Protein AF-A0A7I4YWU9-F1 (afdb_monomer)

Nearest PDB structures (foldseek):
  8r0s-assembly1_A  TM=6.463E-01  e=4.133E-05  Cauliflower mosaic virus
  6ozq-assembly1_A  TM=4.439E-01  e=6.070E-04  Mus musculus
  6ozs-assembly1_A  TM=4.402E-01  e=1.001E-03  Mus musculus
  6p8v-assembly1_B  TM=4.693E-01  e=7.460E-02  Escherichia coli MS 115-1
  4kpy-assembly1_A  TM=4.116E-01  e=1.923E+00  Thermus thermophilus HB27

Secondary structure (DSSP, 8-state):
-GGGT--TTSPPPHHHHHHHHHHHHHTTT--------SS-S----PPPEEEEEEEE-SSEEEEEEEEE-TTT--BPSP-EEEEEE--TTSPPPHHHHHHHHHHHHHHHHHHHHHHSSS--SEEEEEES-HHHHHHHH--S---HHHHHHHHHHHHHHHHHHHTT-EEEEEE--GGG-TTHHHHH---HHHHHHHHH----S----------

InterPro domains:
  IPR008042 Retrotransposon Pao-like, RNAseH-like domain [PF05380] (3-129)
  IPR036397 Ribonuclease H superfamily [G3DSA:3.30.420.10] (41-181)

Foldseek 3Di:
DVVVPDDPPDDDDPVVVVVVVVVCVLCVPQDDDFPPDQDDPPPDPFAWEKEKFWADDQFKIKIWIWTAGPPPRDIGDTPDMDMDTDDPVDRDDRLLRRLVRLLVRLVVVLVVQVPDPDHHAEYEYEYQDPSSVCLLPDPDDDPPSSVVSSVSSVVSCVVCVVSNYHYHYDYDHPVPRPGVCVHVDDGSVRVVVVNPPPPVDDDDDDDDDDD

Solvent-accessible surface area (backbone atoms only — not comparable to full-atom values): 12469 Å² total; per-residue (Å²): 95,83,92,72,72,55,58,93,88,54,83,75,57,70,66,60,51,49,53,49,49,53,56,52,57,64,50,57,87,70,79,84,86,76,75,84,68,62,67,77,88,70,86,62,98,60,47,29,31,37,40,27,23,22,24,44,45,85,65,15,23,5,24,33,27,34,43,30,38,68,82,80,66,48,69,28,56,84,73,49,73,52,68,45,73,43,62,83,93,53,88,67,56,55,58,59,38,32,41,48,13,47,45,49,27,48,54,49,50,51,55,49,61,72,68,44,97,60,69,51,41,35,37,39,39,32,29,54,50,65,64,31,53,46,61,62,72,52,88,67,93,63,60,68,71,57,48,58,51,40,53,52,42,50,54,44,52,52,53,42,42,75,71,62,26,44,80,46,80,44,82,39,59,64,97,73,37,76,9,44,51,59,40,73,61,72,55,63,73,61,53,57,57,71,75,58,77,70,79,88,71,94,79,80,91,81,88,79,87,88,134

Mean predicted aligned error: 10.46 Å

Organism: Haemonchus contortus (NCBI:txid6289)

pLDDT: mean 81.98, std 19.19, range [27.53, 98.5]

Structure (mmCIF, N/CA/C/O backbone):
data_AF-A0A7I4YWU9-F1
#
_entry.id   AF-A0A7I4YWU9-F1
#
loop_
_atom_site.group_PDB
_atom_site.id
_atom_site.type_symbol
_atom_site.label_atom_id
_atom_site.label_alt_id
_atom_site.label_comp_id
_atom_site.label_asym_id
_atom_site.label_entity_id
_atom_site.label_seq_id
_atom_site.pdbx_PDB_ins_code
_atom_site.Cartn_x
_atom_site.Cartn_y
_atom_site.Cartn_z
_atom_site.occupancy
_atom_site.B_iso_or_equiv
_atom_site.auth_seq_id
_atom_site.auth_comp_id
_atom_site.auth_asym_id
_atom_site.auth_atom_id
_atom_site.pdbx_PDB_model_num
ATOM 1 N N . MET A 1 1 ? -1.909 -11.806 -27.348 1.00 52.28 1 MET A N 1
ATOM 2 C CA . MET A 1 1 ? -2.348 -10.723 -28.263 1.00 52.28 1 MET A CA 1
ATOM 3 C C . MET A 1 1 ? -1.435 -9.494 -28.228 1.00 52.28 1 MET A C 1
ATOM 5 O O . MET A 1 1 ? -0.619 -9.361 -29.129 1.00 52.28 1 MET A O 1
ATOM 9 N N . PHE A 1 2 ? -1.472 -8.648 -27.187 1.00 48.59 2 PHE A N 1
ATOM 10 C CA . PHE A 1 2 ? -0.759 -7.352 -27.180 1.00 48.59 2 PHE A CA 1
ATOM 11 C C . PHE A 1 2 ? 0.776 -7.443 -27.235 1.00 48.59 2 PHE A C 1
ATOM 13 O O . PHE A 1 2 ? 1.414 -6.653 -27.924 1.00 48.59 2 PHE A O 1
ATOM 20 N N . ALA A 1 3 ? 1.377 -8.439 -26.577 1.00 57.41 3 ALA A N 1
ATOM 21 C CA . ALA A 1 3 ? 2.825 -8.664 -26.639 1.00 57.41 3 ALA A CA 1
ATOM 22 C C . ALA A 1 3 ? 3.297 -9.226 -27.997 1.00 57.41 3 ALA A C 1
ATOM 24 O O . ALA A 1 3 ? 4.442 -9.013 -28.382 1.00 57.41 3 ALA A O 1
ATOM 25 N N . LYS A 1 4 ? 2.407 -9.906 -28.739 1.00 63.06 4 LYS A N 1
ATOM 26 C CA . LYS A 1 4 ? 2.701 -10.509 -30.051 1.00 63.06 4 LYS A CA 1
ATOM 27 C C . LYS A 1 4 ? 2.401 -9.568 -31.231 1.00 63.06 4 LYS A C 1
ATOM 29 O O . LYS A 1 4 ? 2.565 -9.985 -32.368 1.00 63.06 4 LYS A O 1
ATOM 34 N N . LYS A 1 5 ? 1.973 -8.318 -30.973 1.00 65.50 5 LYS A N 1
ATOM 35 C CA . LYS A 1 5 ? 1.566 -7.326 -31.996 1.00 65.50 5 LYS A CA 1
ATOM 36 C C . LYS A 1 5 ? 0.588 -7.891 -33.041 1.00 65.50 5 LYS A C 1
ATOM 38 O O . LYS A 1 5 ? 0.664 -7.542 -34.213 1.00 65.50 5 LYS A O 1
ATOM 43 N N . LEU A 1 6 ? -0.292 -8.791 -32.613 1.00 71.19 6 LEU A N 1
ATOM 44 C CA . LEU A 1 6 ? -1.334 -9.336 -33.477 1.00 71.19 6 LEU A CA 1
ATOM 45 C C . LEU A 1 6 ? -2.419 -8.279 -33.682 1.00 71.19 6 LEU A C 1
ATOM 47 O O . LEU A 1 6 ? -2.737 -7.548 -32.739 1.00 71.19 6 LEU A O 1
ATOM 51 N N . ASP A 1 7 ? -2.961 -8.219 -34.896 1.00 74.94 7 ASP A N 1
ATOM 52 C CA . ASP A 1 7 ? -4.121 -7.384 -35.195 1.00 74.94 7 ASP A CA 1
ATOM 53 C C . ASP A 1 7 ? -5.378 -7.970 -34.537 1.00 74.94 7 ASP A C 1
ATOM 55 O O . ASP A 1 7 ? -5.406 -9.159 -34.207 1.00 74.94 7 ASP A O 1
ATOM 59 N N . TRP A 1 8 ? -6.409 -7.152 -34.333 1.00 75.06 8 TRP A N 1
ATOM 60 C CA . TRP A 1 8 ? -7.599 -7.544 -33.565 1.00 75.06 8 TRP A CA 1
ATOM 61 C C . TRP A 1 8 ? -8.294 -8.795 -34.130 1.00 75.06 8 TRP A C 1
ATOM 63 O O . TRP A 1 8 ? -8.693 -9.674 -33.368 1.00 75.06 8 TRP A O 1
ATOM 73 N N . ASP A 1 9 ? -8.336 -8.915 -35.459 1.00 80.62 9 ASP A N 1
ATOM 74 C CA . ASP A 1 9 ? -8.994 -10.017 -36.174 1.00 80.62 9 ASP A CA 1
ATOM 75 C C . ASP A 1 9 ? -8.052 -11.193 -36.495 1.00 80.62 9 ASP A C 1
ATOM 77 O O . ASP A 1 9 ? -8.437 -12.171 -37.142 1.00 80.62 9 ASP A O 1
ATOM 81 N N . SER A 1 10 ? -6.790 -11.124 -36.058 1.00 81.12 10 SER A N 1
ATOM 82 C CA . SER A 1 10 ? -5.826 -12.198 -36.298 1.00 81.12 10 SER A CA 1
ATOM 83 C C . SER A 1 10 ? -6.154 -13.421 -35.444 1.00 81.12 10 SER A C 1
ATOM 85 O O . SER A 1 10 ? -6.299 -13.326 -34.223 1.00 81.12 10 SER A O 1
ATOM 87 N N . LYS A 1 11 ? -6.188 -14.605 -36.069 1.00 78.25 11 LYS A N 1
ATOM 88 C CA . LYS A 1 11 ? -6.289 -15.869 -35.328 1.00 78.25 11 LYS A CA 1
ATOM 89 C C . LYS A 1 11 ? -5.101 -16.004 -34.372 1.00 78.25 11 LYS A C 1
ATOM 91 O O . LYS A 1 11 ? -3.948 -15.854 -34.772 1.00 78.25 11 LYS A O 1
ATOM 96 N N . VAL A 1 12 ? -5.397 -16.297 -33.109 1.00 80.75 12 VAL A N 1
ATOM 97 C CA . VAL A 1 12 ? -4.389 -16.670 -32.112 1.00 80.75 12 VAL A CA 1
ATOM 98 C C . VAL A 1 12 ? -3.852 -18.070 -32.402 1.00 80.75 12 VAL A C 1
ATOM 100 O O . VAL A 1 12 ? -4.558 -18.909 -32.963 1.00 80.75 12 VAL A O 1
ATOM 103 N N . ASP A 1 13 ? -2.593 -18.307 -32.041 1.00 84.06 13 ASP A N 1
ATOM 104 C CA . ASP A 1 13 ? -1.992 -19.635 -32.146 1.00 84.06 13 ASP A CA 1
ATOM 105 C C . ASP A 1 13 ? -2.703 -20.658 -31.242 1.00 84.06 13 ASP A C 1
ATOM 107 O O . ASP A 1 13 ? -3.389 -20.311 -30.274 1.00 84.06 13 ASP A O 1
ATOM 111 N N . SER A 1 14 ? -2.565 -21.936 -31.599 1.00 84.50 14 SER A N 1
ATOM 112 C CA . SER A 1 14 ? -3.208 -23.050 -30.895 1.00 84.50 14 SER A CA 1
ATOM 113 C C . SER A 1 14 ? -2.812 -23.119 -29.427 1.00 84.50 14 SER A C 1
ATOM 115 O O . SER A 1 14 ? -3.644 -23.452 -28.587 1.00 84.50 14 SER A O 1
ATOM 117 N N . ASP A 1 15 ? -1.565 -22.780 -29.118 1.00 85.38 15 ASP A N 1
ATOM 118 C CA . ASP A 1 15 ? -1.014 -22.876 -27.769 1.00 85.38 15 ASP A CA 1
ATOM 119 C C . ASP A 1 15 ? -1.666 -21.834 -26.858 1.00 85.38 15 ASP A C 1
ATOM 121 O O . ASP A 1 15 ? -2.154 -22.165 -25.778 1.00 85.38 15 ASP A O 1
ATOM 125 N N . PHE A 1 16 ? -1.791 -20.591 -27.333 1.00 81.88 16 PHE A N 1
ATOM 126 C CA . PHE A 1 16 ? -2.502 -19.532 -26.627 1.00 81.88 16 PHE A CA 1
ATOM 127 C C . PHE A 1 16 ? -3.993 -19.845 -26.490 1.00 81.88 16 PHE A C 1
ATOM 129 O O . PHE A 1 16 ? -4.579 -19.581 -25.442 1.00 81.88 16 PHE A O 1
ATOM 136 N N . ALA A 1 17 ? -4.618 -20.421 -27.522 1.00 84.75 17 ALA A N 1
ATOM 137 C CA . ALA A 1 17 ? -6.014 -20.847 -27.445 1.00 84.75 17 ALA A CA 1
ATOM 138 C C . ALA A 1 17 ? -6.216 -21.934 -26.373 1.00 84.75 17 ALA A C 1
ATOM 140 O O . ALA A 1 17 ? -7.166 -21.855 -25.596 1.00 84.75 17 ALA A O 1
ATOM 141 N N . GLN A 1 18 ? -5.299 -22.901 -26.274 1.00 88.12 18 GLN A N 1
ATOM 142 C CA . GLN A 1 18 ? -5.333 -23.930 -25.234 1.00 88.12 18 GLN A CA 1
ATOM 143 C C . GLN A 1 18 ? -5.082 -23.360 -23.834 1.00 88.12 18 GLN A C 1
ATOM 145 O O . GLN A 1 18 ? -5.789 -23.733 -22.899 1.00 88.12 18 GLN A O 1
ATOM 150 N N . GLU A 1 19 ? -4.110 -22.459 -23.662 1.00 84.94 19 GLU A N 1
ATOM 151 C CA . GLU A 1 19 ? -3.874 -21.775 -22.382 1.00 84.94 19 GLU A CA 1
ATOM 152 C C . GLU A 1 19 ? -5.096 -20.965 -21.945 1.00 84.94 19 GLU A C 1
ATOM 154 O O . GLU A 1 19 ? -5.534 -21.068 -20.798 1.00 84.94 19 GLU A O 1
ATOM 159 N N . TRP A 1 20 ? -5.692 -20.212 -22.870 1.00 84.62 20 TRP A N 1
ATOM 160 C CA . TRP A 1 20 ? -6.919 -19.461 -22.625 1.00 84.62 20 TRP A CA 1
ATOM 161 C C . TRP A 1 20 ? -8.078 -20.379 -22.232 1.00 84.62 20 TRP A C 1
ATOM 163 O O . TRP A 1 20 ? -8.803 -20.099 -21.277 1.00 84.62 20 TRP A O 1
ATOM 173 N N . GLN A 1 21 ? -8.244 -21.502 -22.929 1.00 88.19 21 GLN A N 1
ATOM 174 C CA . GLN A 1 21 ? -9.303 -22.456 -22.625 1.00 88.19 21 GLN A CA 1
ATOM 175 C C . GLN A 1 21 ? -9.097 -23.125 -21.262 1.00 88.19 21 GLN A C 1
ATOM 177 O O . GLN A 1 21 ? -10.051 -23.257 -20.499 1.00 88.19 21 GLN A O 1
ATOM 182 N N . LYS A 1 22 ? -7.856 -23.472 -20.900 1.00 87.19 22 LYS A N 1
ATOM 183 C CA . LYS A 1 22 ? -7.523 -23.965 -19.554 1.00 87.19 22 LYS A CA 1
ATOM 184 C C . LYS A 1 22 ? -7.859 -22.928 -18.483 1.00 87.19 22 LYS A C 1
ATOM 186 O O . LYS A 1 22 ? -8.510 -23.270 -17.501 1.00 87.19 22 LYS A O 1
ATOM 191 N N . ALA A 1 23 ? -7.461 -21.672 -18.686 1.00 82.31 23 ALA A N 1
ATOM 192 C CA . ALA A 1 23 ? -7.718 -20.591 -17.738 1.00 82.31 23 ALA A CA 1
ATOM 193 C C . ALA A 1 23 ? -9.221 -20.320 -17.558 1.00 82.31 23 ALA A C 1
ATOM 195 O O . ALA A 1 23 ? -9.690 -20.211 -16.430 1.00 82.31 23 ALA A O 1
ATOM 196 N N . THR A 1 24 ? -9.980 -20.260 -18.656 1.00 86.56 24 THR A N 1
ATOM 197 C CA . THR A 1 24 ? -11.439 -20.044 -18.624 1.00 86.56 24 THR A CA 1
ATOM 198 C C . THR A 1 24 ? -12.189 -21.222 -18.014 1.00 86.56 24 THR A C 1
ATOM 200 O O . THR A 1 24 ? -13.105 -21.004 -17.232 1.00 86.56 24 THR A O 1
ATOM 203 N N . THR A 1 25 ? -11.766 -22.458 -18.289 1.00 87.12 25 THR A N 1
ATOM 204 C CA . THR A 1 25 ? -12.360 -23.655 -17.671 1.00 87.12 25 THR A CA 1
ATOM 205 C C . THR A 1 25 ? -12.067 -23.721 -16.170 1.00 87.12 25 THR A C 1
ATOM 207 O O . THR A 1 25 ? -12.926 -24.124 -15.398 1.00 87.12 25 THR A O 1
ATOM 210 N N . ALA A 1 26 ? -10.881 -23.293 -15.724 1.00 80.62 26 ALA A N 1
ATOM 211 C CA . ALA A 1 26 ? -10.506 -23.317 -14.305 1.00 80.62 26 ALA A CA 1
ATOM 212 C C . ALA A 1 26 ? -11.324 -22.354 -13.422 1.00 80.62 26 ALA A C 1
ATOM 214 O O . ALA A 1 26 ? -11.387 -22.539 -12.205 1.00 80.62 26 ALA A O 1
ATOM 215 N N . ILE A 1 27 ? -11.924 -21.326 -14.028 1.00 81.44 27 ILE A N 1
ATOM 216 C CA . ILE A 1 27 ? -12.828 -20.378 -13.360 1.00 81.44 27 ILE A CA 1
ATOM 217 C C . ILE A 1 27 ? -14.296 -20.615 -13.729 1.00 81.44 27 ILE A C 1
ATOM 219 O O . ILE A 1 27 ? -15.168 -19.899 -13.235 1.00 81.44 27 ILE A O 1
ATOM 223 N N . ASP A 1 28 ? -14.579 -21.590 -14.598 1.00 82.56 28 ASP A N 1
ATOM 224 C CA . ASP A 1 28 ? -15.945 -21.935 -14.966 1.00 82.56 28 ASP A CA 1
ATOM 225 C C . ASP A 1 28 ? -16.680 -22.404 -13.705 1.00 82.56 28 ASP A C 1
ATOM 227 O O . ASP A 1 28 ? -16.226 -23.308 -13.006 1.00 82.56 28 ASP A O 1
ATOM 231 N N . LYS A 1 29 ? -17.803 -21.748 -13.396 1.00 79.75 29 LYS A N 1
ATOM 232 C CA . LYS A 1 29 ? -18.614 -21.952 -12.179 1.00 79.75 29 LYS A CA 1
ATOM 233 C C . LYS A 1 29 ? -17.957 -21.551 -10.851 1.00 79.75 29 LYS A C 1
ATOM 235 O O . LYS A 1 29 ? -18.522 -21.859 -9.804 1.00 79.75 29 LYS A O 1
ATOM 240 N N . PHE A 1 30 ? -16.829 -20.838 -10.862 1.00 79.75 30 PHE A N 1
ATOM 241 C CA . PHE A 1 30 ? -16.267 -20.282 -9.630 1.00 79.75 30 PHE A CA 1
ATOM 242 C C . PHE A 1 30 ? -17.242 -19.272 -9.008 1.00 79.75 30 PHE A C 1
ATOM 244 O O . PHE A 1 30 ? -17.664 -18.312 -9.658 1.00 79.75 30 PHE A O 1
ATOM 251 N N . TYR A 1 31 ? -17.584 -19.487 -7.740 1.00 81.06 31 TYR A N 1
ATOM 252 C CA . TYR A 1 31 ? -18.456 -18.614 -6.965 1.00 81.06 31 TYR A CA 1
ATOM 253 C C . TYR A 1 31 ? -17.854 -18.392 -5.582 1.00 81.06 31 TYR A C 1
ATOM 255 O O . TYR A 1 31 ? -17.418 -19.335 -4.930 1.00 81.06 31 TYR A O 1
ATOM 263 N N . VAL A 1 32 ? -17.863 -17.141 -5.127 1.00 79.00 32 VAL A N 1
ATOM 264 C CA . VAL A 1 32 ? -17.413 -16.774 -3.786 1.00 79.00 32 VAL A CA 1
ATOM 265 C C . VAL A 1 32 ? -18.371 -15.750 -3.192 1.00 79.00 32 VAL A C 1
ATOM 267 O O . VAL A 1 32 ? -18.707 -14.750 -3.831 1.00 79.00 32 VAL A O 1
ATOM 270 N N . GLU A 1 33 ? -18.814 -16.000 -1.963 1.00 79.06 33 GLU A N 1
ATOM 271 C CA . GLU A 1 33 ? -19.582 -15.041 -1.177 1.00 79.06 33 GLU A CA 1
ATOM 272 C C . GLU A 1 33 ? -18.629 -14.299 -0.239 1.00 79.06 33 GLU A C 1
ATOM 274 O O . GLU A 1 33 ? -17.906 -14.909 0.544 1.00 79.06 33 GLU A O 1
ATOM 279 N N . ILE A 1 34 ? -18.602 -12.969 -0.339 1.00 74.75 34 ILE A N 1
ATOM 280 C CA . ILE A 1 34 ? -17.740 -12.122 0.490 1.00 74.75 34 ILE A CA 1
ATOM 281 C C . ILE A 1 34 ? -18.637 -11.285 1.405 1.00 74.75 34 ILE A C 1
ATOM 283 O O . ILE A 1 34 ? -19.305 -10.360 0.921 1.00 74.75 34 ILE A O 1
ATOM 287 N N . PRO A 1 35 ? -18.654 -11.560 2.722 1.00 73.31 35 PRO A N 1
ATOM 288 C CA . PRO A 1 35 ? -19.379 -10.739 3.680 1.00 73.31 35 PRO A CA 1
ATOM 289 C C . PRO A 1 35 ? -18.867 -9.295 3.633 1.00 73.31 35 PRO A C 1
ATOM 291 O O . PRO A 1 35 ? -17.695 -9.027 3.887 1.00 73.31 35 PRO A O 1
ATOM 294 N N . ARG A 1 36 ? -19.743 -8.337 3.306 1.00 68.50 36 ARG A N 1
ATOM 295 C CA . ARG A 1 36 ? -19.358 -6.912 3.204 1.00 68.50 36 ARG A CA 1
ATOM 296 C C . ARG A 1 36 ? -19.223 -6.207 4.553 1.00 68.50 36 ARG A C 1
ATOM 298 O O . ARG A 1 36 ? -18.845 -5.037 4.595 1.00 68.50 36 ARG A O 1
ATOM 305 N N . GLN A 1 37 ? -19.596 -6.868 5.645 1.00 70.56 37 GLN A N 1
ATOM 306 C CA . GLN A 1 37 ? -19.549 -6.265 6.966 1.00 70.56 37 GLN A CA 1
ATOM 307 C C . GLN A 1 37 ? -18.098 -6.171 7.446 1.00 70.56 37 GLN A C 1
ATOM 309 O O . GLN A 1 37 ? -17.433 -7.180 7.646 1.00 70.56 37 GLN A O 1
ATOM 314 N N . VAL A 1 38 ? -17.617 -4.939 7.623 1.00 70.75 38 VAL A N 1
ATOM 315 C CA . VAL A 1 38 ? -16.230 -4.663 8.026 1.00 70.75 38 VAL A CA 1
ATOM 316 C C . VAL A 1 38 ? -16.002 -5.007 9.501 1.00 70.75 38 VAL A C 1
ATOM 318 O O . VAL A 1 38 ? -15.041 -5.699 9.813 1.00 70.75 38 VAL A O 1
ATOM 321 N N . PHE A 1 39 ? -16.902 -4.571 10.389 1.00 70.56 39 PHE A N 1
ATOM 322 C CA . PHE A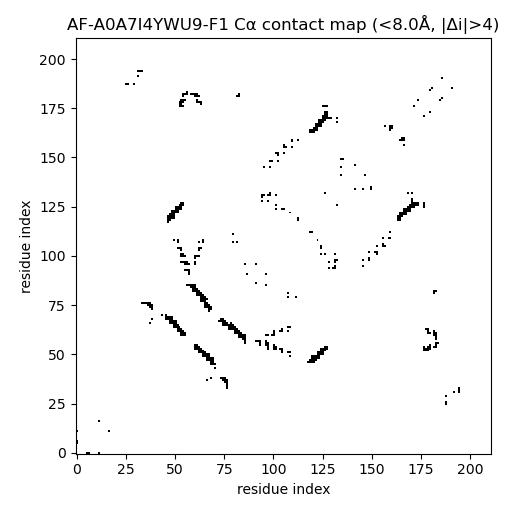 1 39 ? -16.895 -4.894 11.819 1.00 70.56 39 PHE A CA 1
ATOM 323 C C . PHE A 1 39 ? -18.321 -5.203 12.301 1.00 70.56 39 PHE A C 1
ATOM 325 O O . PHE A 1 39 ? -19.298 -4.666 11.761 1.00 70.56 39 PHE A O 1
ATOM 332 N N . SER A 1 40 ? -18.459 -6.067 13.312 1.00 61.72 40 SER A N 1
ATOM 333 C CA . SER A 1 40 ? -19.718 -6.230 14.049 1.00 61.72 40 SER A CA 1
ATOM 334 C C . SER A 1 40 ? -20.126 -4.887 14.667 1.00 61.72 40 SER A C 1
ATOM 336 O O . SER A 1 40 ? -19.276 -4.067 15.002 1.00 61.72 40 SER A O 1
ATOM 338 N N . SER A 1 41 ? -21.430 -4.620 14.770 1.00 54.78 41 SER A N 1
ATOM 339 C CA . SER A 1 41 ? -21.996 -3.313 15.149 1.00 54.78 41 SER A CA 1
ATOM 340 C C . SER A 1 41 ? -21.787 -2.920 16.617 1.00 54.78 41 SER A C 1
ATOM 342 O O . SER A 1 41 ? -22.585 -2.155 17.167 1.00 54.78 41 SER A O 1
ATOM 344 N N . GLU A 1 42 ? -20.763 -3.446 17.280 1.00 55.72 42 GLU A N 1
ATOM 345 C CA . GLU A 1 42 ? -20.345 -2.920 18.567 1.00 55.72 42 GLU A CA 1
ATOM 346 C C . GLU A 1 42 ? -19.824 -1.511 18.310 1.00 55.72 42 GLU A C 1
ATOM 348 O O . GLU A 1 42 ? -18.785 -1.307 17.686 1.00 55.72 42 GLU A O 1
ATOM 353 N N . LYS A 1 43 ? -20.635 -0.523 18.697 1.00 54.28 43 LYS A N 1
ATOM 354 C CA . LYS A 1 43 ? -20.298 0.896 18.627 1.00 54.28 43 LYS A CA 1
ATOM 355 C C . LYS A 1 43 ? -19.078 1.137 19.506 1.00 54.28 43 LYS A C 1
ATOM 357 O O . LYS A 1 43 ? -19.212 1.463 20.681 1.00 54.28 43 LYS A O 1
ATOM 362 N N . THR A 1 44 ? -17.893 0.965 18.945 1.00 57.28 44 THR A N 1
ATOM 363 C CA . THR A 1 44 ? -16.680 1.495 19.539 1.00 57.28 44 THR A CA 1
ATOM 364 C C . THR A 1 44 ? -16.455 2.870 18.919 1.00 57.28 44 THR A C 1
ATOM 366 O O . THR A 1 44 ? -16.401 3.015 17.700 1.00 57.28 44 THR A O 1
ATOM 369 N N . ASP A 1 45 ? -16.296 3.905 19.747 1.00 65.69 45 ASP A N 1
ATOM 370 C CA . ASP A 1 45 ? -15.887 5.258 19.311 1.00 65.69 45 ASP A CA 1
ATOM 371 C C . ASP A 1 45 ? -14.435 5.291 18.774 1.00 65.69 45 ASP A C 1
ATOM 373 O O . ASP A 1 45 ? -13.816 6.342 18.597 1.00 65.69 45 ASP A O 1
ATOM 377 N N . SER A 1 46 ? -13.847 4.119 18.537 1.00 79.94 46 SER A N 1
ATOM 378 C CA . SER A 1 46 ? -12.443 3.930 18.238 1.00 79.94 46 SER A CA 1
ATOM 379 C C . SER A 1 46 ? -12.211 3.925 16.727 1.00 79.94 46 SER A C 1
ATOM 381 O O . SER A 1 46 ? -12.764 3.100 15.998 1.00 79.94 46 SER A O 1
ATOM 383 N N . LYS A 1 47 ? -11.357 4.830 16.250 1.00 89.19 47 LYS A N 1
ATOM 384 C CA . LYS A 1 47 ? -10.977 4.921 14.836 1.00 89.19 47 LYS A CA 1
ATOM 385 C C . LYS A 1 47 ? -10.100 3.721 14.436 1.00 89.19 47 LYS A C 1
ATOM 387 O O . LYS A 1 47 ? -9.053 3.535 15.058 1.00 89.19 47 LYS A O 1
ATOM 392 N N . PRO A 1 48 ? -10.449 2.957 13.386 1.00 92.19 48 PRO A N 1
ATOM 393 C CA . PRO A 1 48 ? -9.692 1.771 12.998 1.00 92.19 48 PRO A CA 1
ATOM 394 C C . PRO A 1 48 ? -8.324 2.116 12.398 1.00 92.19 48 PRO A C 1
ATOM 396 O O . PRO A 1 48 ? -8.042 3.267 12.033 1.00 92.19 48 PRO A O 1
ATOM 399 N N . PHE A 1 49 ? -7.489 1.088 12.256 1.00 95.38 49 PHE A N 1
ATOM 400 C CA . PHE A 1 49 ? -6.253 1.139 11.484 1.00 95.38 49 PHE A CA 1
ATOM 401 C C . PHE A 1 49 ? -6.484 0.589 10.079 1.00 95.38 49 PHE A C 1
ATOM 403 O O . PHE A 1 49 ? -7.174 -0.409 9.895 1.00 95.38 49 PHE A O 1
ATOM 410 N N .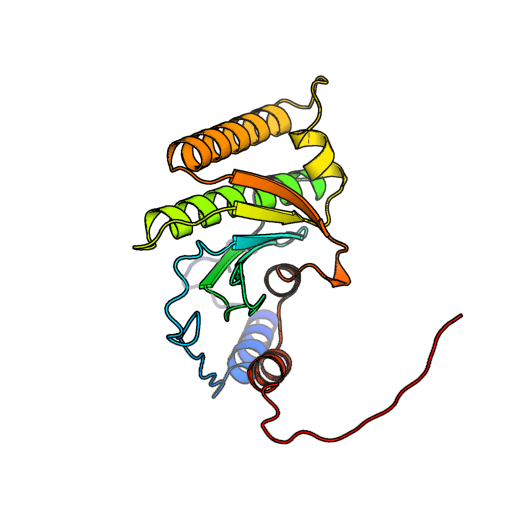 LEU A 1 50 ? -5.897 1.237 9.078 1.00 96.44 50 LEU A N 1
ATOM 411 C CA . LEU A 1 50 ? -5.908 0.776 7.695 1.00 96.44 50 LEU A CA 1
ATOM 412 C C . LEU A 1 50 ? -4.562 0.150 7.363 1.00 96.44 50 LEU A C 1
ATOM 414 O O . LEU A 1 50 ? -3.543 0.834 7.362 1.00 96.44 50 LEU A O 1
ATOM 418 N N . TRP A 1 51 ? -4.572 -1.128 7.018 1.00 97.25 51 TRP A N 1
ATOM 419 C CA . TRP A 1 51 ? -3.405 -1.851 6.540 1.00 97.25 51 TRP A CA 1
ATOM 420 C C . TRP A 1 51 ? -3.445 -1.957 5.029 1.00 97.25 51 TRP A C 1
ATOM 422 O O . TRP A 1 51 ? -4.395 -2.510 4.486 1.00 97.25 51 TRP A O 1
ATOM 432 N N . ILE A 1 52 ? -2.409 -1.468 4.348 1.00 97.88 52 ILE A N 1
ATOM 433 C CA . ILE A 1 52 ? -2.205 -1.700 2.920 1.00 97.88 52 ILE A CA 1
ATOM 434 C C . ILE A 1 52 ? -0.905 -2.465 2.722 1.00 97.88 52 ILE A C 1
ATOM 436 O O . ILE A 1 52 ? 0.171 -1.977 3.063 1.00 97.88 52 ILE A O 1
ATOM 440 N N . PHE A 1 53 ? -1.003 -3.634 2.108 1.00 97.44 53 PHE A N 1
ATOM 441 C CA . PHE A 1 53 ? 0.146 -4.436 1.711 1.00 97.44 53 PHE A CA 1
ATOM 442 C C . PHE A 1 53 ? 0.504 -4.125 0.264 1.00 97.44 53 PHE A C 1
ATOM 444 O O . PHE A 1 53 ? -0.386 -3.893 -0.558 1.00 97.44 53 PHE A O 1
ATOM 451 N N . ALA A 1 54 ? 1.797 -4.095 -0.038 1.00 97.12 54 ALA A N 1
ATOM 452 C CA . ALA A 1 54 ? 2.329 -3.826 -1.360 1.00 97.12 54 ALA A CA 1
ATOM 453 C C . ALA A 1 54 ? 3.342 -4.894 -1.749 1.00 97.12 54 ALA A C 1
ATOM 455 O O . ALA A 1 54 ? 4.268 -5.186 -0.990 1.00 97.12 54 ALA A O 1
ATOM 456 N N . ASP A 1 55 ? 3.193 -5.408 -2.963 1.00 94.94 55 ASP A N 1
ATOM 457 C CA . ASP A 1 55 ? 4.127 -6.358 -3.545 1.00 94.94 55 ASP A CA 1
ATOM 458 C C . ASP A 1 55 ? 4.370 -6.067 -5.032 1.00 94.94 55 ASP A C 1
ATOM 460 O O . ASP A 1 55 ? 3.542 -5.455 -5.724 1.00 94.94 55 ASP A O 1
ATOM 464 N N . ALA A 1 56 ? 5.532 -6.485 -5.528 1.00 93.50 56 ALA A N 1
ATOM 465 C CA . ALA A 1 56 ? 5.876 -6.399 -6.931 1.00 93.50 56 ALA A CA 1
ATOM 466 C C . ALA A 1 56 ? 6.763 -7.553 -7.397 1.00 93.50 56 ALA A C 1
ATOM 468 O O . ALA A 1 56 ? 7.834 -7.811 -6.861 1.00 93.50 56 ALA A O 1
ATOM 469 N N . SER A 1 57 ? 6.389 -8.127 -8.534 1.00 90.44 57 SER A N 1
ATOM 470 C CA . SER A 1 57 ? 7.213 -9.025 -9.329 1.00 90.44 57 SER A CA 1
ATOM 471 C C . SER A 1 57 ? 7.614 -8.364 -10.650 1.00 90.44 57 SER A C 1
ATOM 473 O O . SER A 1 57 ? 7.149 -7.278 -11.009 1.00 90.44 57 SER A O 1
ATOM 475 N N . ASN A 1 58 ? 8.448 -9.044 -11.439 1.00 87.94 58 ASN A N 1
ATOM 476 C CA . ASN A 1 58 ? 8.794 -8.590 -12.791 1.00 87.94 58 ASN A CA 1
ATOM 477 C C . ASN A 1 58 ? 7.584 -8.563 -13.746 1.00 87.94 58 ASN A C 1
ATOM 479 O O . ASN A 1 58 ? 7.655 -7.929 -14.799 1.00 87.94 58 ASN A O 1
ATOM 483 N N . SER A 1 59 ? 6.483 -9.223 -13.374 1.00 85.94 59 SER A N 1
ATOM 484 C CA . SER A 1 59 ? 5.269 -9.340 -14.184 1.00 85.94 59 SER A CA 1
ATOM 485 C C . SER A 1 59 ? 4.179 -8.356 -13.759 1.00 85.94 59 SER A C 1
ATOM 487 O O . SER A 1 59 ? 3.470 -7.818 -14.614 1.00 85.94 59 SER A O 1
ATOM 489 N N . ALA A 1 60 ? 4.034 -8.087 -12.459 1.00 90.75 60 ALA A N 1
ATOM 490 C CA . ALA A 1 60 ? 2.953 -7.262 -11.927 1.00 90.75 60 ALA A CA 1
ATOM 491 C C . ALA A 1 60 ? 3.302 -6.619 -10.580 1.00 90.75 60 ALA A C 1
ATOM 493 O O . ALA A 1 60 ? 4.172 -7.081 -9.857 1.00 90.75 60 ALA A O 1
ATOM 494 N N . MET A 1 61 ? 2.579 -5.559 -10.238 1.00 94.19 61 MET A N 1
ATOM 495 C CA . MET A 1 61 ? 2.542 -4.949 -8.910 1.00 94.19 61 MET A CA 1
ATOM 496 C C . MET A 1 61 ? 1.134 -5.117 -8.354 1.00 94.19 61 MET A C 1
ATOM 498 O O . MET A 1 61 ? 0.171 -4.888 -9.091 1.00 94.19 61 MET A O 1
ATOM 502 N N . ALA A 1 62 ? 1.003 -5.445 -7.077 1.00 94.81 62 ALA A N 1
ATOM 503 C CA . ALA A 1 62 ? -0.288 -5.576 -6.425 1.00 94.81 62 ALA A CA 1
ATOM 504 C C . ALA A 1 62 ? -0.304 -4.874 -5.072 1.00 94.81 62 ALA A C 1
ATOM 506 O O . ALA A 1 62 ? 0.718 -4.730 -4.402 1.00 94.81 62 ALA A O 1
ATOM 507 N N . VAL A 1 63 ? -1.491 -4.405 -4.700 1.00 97.00 63 VAL A N 1
ATOM 508 C CA . VAL A 1 63 ? -1.772 -3.848 -3.382 1.00 97.00 63 VAL A CA 1
ATOM 509 C C . VAL A 1 63 ? -3.123 -4.336 -2.885 1.00 97.00 63 VAL A C 1
ATOM 511 O O . VAL A 1 63 ? -4.050 -4.502 -3.681 1.00 97.00 63 VAL A O 1
ATOM 514 N N . CYS A 1 64 ? -3.258 -4.526 -1.578 1.00 95.44 64 CYS A N 1
ATOM 515 C CA . CYS A 1 64 ? -4.518 -4.915 -0.947 1.00 95.44 64 CYS A CA 1
ATOM 516 C C . CYS A 1 64 ? -4.687 -4.241 0.414 1.00 95.44 64 CYS A C 1
ATOM 518 O O . CYS A 1 64 ? -3.711 -4.088 1.149 1.00 95.44 64 CYS A O 1
ATOM 520 N N . GLY A 1 65 ? -5.917 -3.828 0.722 1.00 94.94 65 GLY A N 1
ATOM 521 C CA . GLY A 1 65 ? -6.264 -3.064 1.913 1.00 94.94 65 GLY A CA 1
ATOM 522 C C . GLY A 1 65 ? -7.234 -3.781 2.848 1.00 94.94 65 GLY A C 1
ATOM 523 O O . GLY A 1 65 ? -8.239 -4.320 2.387 1.00 94.94 65 GLY A O 1
ATOM 524 N N . TYR A 1 66 ? -6.959 -3.711 4.149 1.00 93.62 66 TYR A N 1
ATOM 525 C CA . TYR A 1 66 ? -7.760 -4.280 5.237 1.00 93.62 66 TYR A CA 1
ATOM 526 C C . TYR A 1 66 ? -7.923 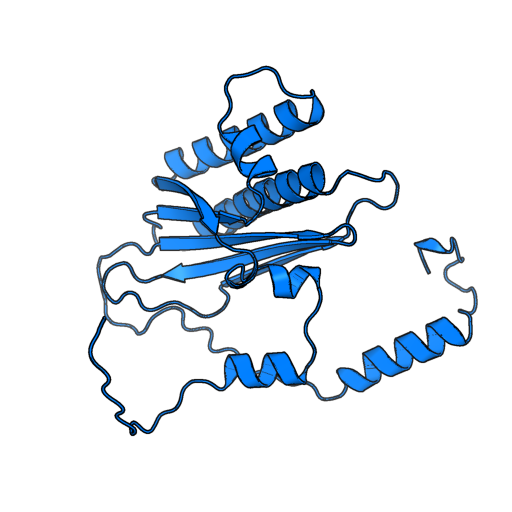-3.258 6.359 1.00 93.62 66 TYR A C 1
ATOM 528 O O . TYR A 1 66 ? -7.056 -2.407 6.557 1.00 93.62 66 TYR A O 1
ATOM 536 N N . LEU A 1 67 ? -9.012 -3.353 7.113 1.00 92.50 67 LEU A N 1
ATOM 537 C CA . LEU A 1 67 ? -9.219 -2.556 8.314 1.00 92.50 67 LEU A CA 1
ATOM 538 C C . LEU A 1 67 ? -9.041 -3.427 9.550 1.00 92.50 67 LEU A C 1
ATOM 540 O O . LEU A 1 67 ? -9.527 -4.550 9.604 1.00 92.50 67 LEU A O 1
ATOM 544 N N . GLU A 1 68 ? -8.374 -2.883 10.554 1.00 92.06 68 GLU A N 1
ATOM 545 C CA . GLU A 1 68 ? -8.221 -3.488 11.870 1.00 92.06 68 GLU A CA 1
ATOM 546 C C . GLU A 1 68 ? -8.942 -2.617 12.898 1.00 92.06 68 GLU A C 1
ATOM 548 O O . GLU A 1 68 ? -8.752 -1.396 12.951 1.00 92.06 68 GLU A O 1
ATOM 553 N N . ASN A 1 69 ? -9.789 -3.235 13.715 1.00 89.81 69 ASN A N 1
ATOM 554 C CA . ASN A 1 69 ? -10.431 -2.559 14.827 1.00 89.81 69 ASN A CA 1
ATOM 555 C C . ASN A 1 69 ? -9.382 -2.266 15.907 1.00 89.81 69 ASN A C 1
ATOM 557 O O . ASN A 1 69 ? -8.731 -3.173 16.418 1.00 89.81 69 ASN A O 1
ATOM 561 N N . SER A 1 70 ? -9.251 -1.001 16.298 1.00 86.19 70 SER A N 1
ATOM 562 C CA . SER A 1 70 ? -8.246 -0.562 17.272 1.00 86.19 70 SER A CA 1
ATOM 563 C C . SER A 1 70 ? -8.464 -1.082 18.700 1.00 86.19 70 SER A C 1
ATOM 565 O O . SER A 1 70 ? -7.568 -0.955 19.527 1.00 86.19 70 SER A O 1
ATOM 567 N N . THR A 1 71 ? -9.647 -1.614 19.015 1.00 85.88 71 THR A N 1
ATOM 568 C CA . THR A 1 71 ? -10.007 -2.119 20.346 1.00 85.88 71 THR A CA 1
ATOM 569 C C . THR A 1 71 ? -10.049 -3.640 20.372 1.00 85.88 71 THR A C 1
ATOM 571 O O . THR A 1 71 ? -9.395 -4.251 21.210 1.00 85.88 71 THR A O 1
ATOM 574 N N . SER A 1 72 ? -10.798 -4.262 19.460 1.00 86.38 72 SER A N 1
ATOM 575 C CA . SER A 1 72 ? -10.957 -5.719 19.438 1.00 86.38 72 SER A CA 1
ATOM 576 C C . SER A 1 72 ? -9.860 -6.444 18.665 1.00 86.38 72 SER A C 1
ATOM 578 O O . SER A 1 72 ? -9.817 -7.670 18.708 1.00 86.38 72 SER A O 1
ATOM 580 N N . THR A 1 73 ? -8.996 -5.726 17.934 1.00 86.50 73 THR A N 1
ATOM 581 C CA . THR A 1 73 ? -7.989 -6.279 17.000 1.00 86.50 73 THR A CA 1
ATOM 582 C C . THR A 1 73 ? -8.580 -7.133 15.873 1.00 86.50 73 THR A C 1
ATOM 584 O O . THR A 1 73 ? -7.855 -7.770 15.113 1.00 86.50 73 THR A O 1
ATOM 587 N N . ALA A 1 74 ? -9.910 -7.134 15.728 1.00 87.00 74 ALA A N 1
ATOM 588 C CA . ALA A 1 74 ? -10.586 -7.821 14.641 1.00 87.00 74 ALA A CA 1
ATOM 589 C C . ALA A 1 74 ? -10.155 -7.218 13.299 1.00 87.00 74 ALA A C 1
ATOM 591 O O . ALA A 1 74 ? -10.117 -5.995 13.150 1.00 87.00 74 ALA A O 1
ATOM 592 N N . VAL A 1 75 ? -9.865 -8.074 12.322 1.00 88.12 75 VAL A N 1
ATOM 593 C CA . VAL A 1 75 ? -9.467 -7.671 10.970 1.00 88.12 75 VAL A CA 1
ATOM 594 C C . VAL A 1 75 ? -10.626 -7.920 10.014 1.00 88.12 75 VAL A C 1
ATOM 596 O O . VAL A 1 75 ? -11.283 -8.958 10.068 1.00 88.12 75 VAL A O 1
ATOM 599 N N . SER A 1 76 ? -10.895 -6.950 9.148 1.00 87.44 76 SER A N 1
ATOM 600 C CA . SER A 1 76 ? -11.942 -7.041 8.140 1.00 87.44 76 SER A CA 1
ATOM 601 C C . SER A 1 76 ? -11.575 -8.009 7.015 1.00 87.44 76 SER A C 1
ATOM 603 O O . SER A 1 76 ? -10.413 -8.350 6.803 1.00 87.44 76 SER A O 1
ATOM 605 N N . GLN A 1 77 ? -12.563 -8.342 6.186 1.00 87.12 77 GLN A N 1
ATOM 606 C CA . GLN A 1 77 ? -12.312 -8.863 4.840 1.00 87.12 77 GLN A CA 1
ATOM 607 C C . GLN A 1 77 ? -11.599 -7.815 3.960 1.00 87.12 77 GLN A C 1
ATOM 609 O O . GLN A 1 77 ? -11.457 -6.647 4.347 1.00 87.12 77 GLN A O 1
ATOM 614 N N . LEU A 1 78 ? -11.157 -8.223 2.765 1.00 89.19 78 LEU A N 1
ATOM 615 C CA . LEU A 1 78 ? -10.524 -7.331 1.789 1.00 89.19 78 LEU A CA 1
ATOM 616 C C . LEU A 1 78 ? -11.434 -6.132 1.474 1.00 89.19 78 LEU A C 1
ATOM 618 O O . LEU A 1 78 ? -12.512 -6.290 0.906 1.00 89.19 78 LEU A O 1
ATOM 622 N N . ILE A 1 79 ? -10.964 -4.924 1.785 1.00 89.31 79 ILE A N 1
ATOM 623 C CA . ILE A 1 79 ? -11.689 -3.677 1.502 1.00 89.31 79 ILE A CA 1
ATOM 624 C C . ILE A 1 79 ? -11.508 -3.272 0.046 1.00 89.31 79 ILE A C 1
ATOM 626 O O . ILE A 1 79 ? -12.454 -2.879 -0.631 1.00 89.31 79 ILE A O 1
ATOM 630 N N . SER A 1 80 ? -10.272 -3.347 -0.442 1.00 91.50 80 SER A N 1
ATOM 631 C CA . SER A 1 80 ? -9.964 -3.073 -1.839 1.00 91.50 80 SER A CA 1
ATOM 632 C C . SER A 1 80 ? -8.620 -3.675 -2.213 1.00 91.50 80 SER A C 1
ATOM 634 O O . SER A 1 80 ? -7.644 -3.554 -1.476 1.00 91.50 80 SER A O 1
ATOM 636 N N . GLY A 1 81 ? -8.552 -4.259 -3.404 1.00 92.38 81 GLY A N 1
ATOM 637 C CA . GLY A 1 81 ? -7.317 -4.717 -4.032 1.00 92.38 81 GLY A CA 1
ATOM 638 C C . GLY A 1 81 ? -7.079 -4.007 -5.359 1.00 92.38 81 GLY A C 1
ATOM 639 O O . GLY A 1 81 ? -8.018 -3.540 -6.005 1.00 92.38 81 GLY A O 1
ATOM 640 N N . LYS A 1 82 ? -5.819 -3.904 -5.780 1.00 93.31 82 LYS A N 1
ATOM 641 C CA . LYS A 1 82 ? -5.465 -3.409 -7.110 1.00 93.31 82 LYS A CA 1
ATOM 642 C C . LYS A 1 82 ? -4.193 -4.067 -7.615 1.00 93.31 82 LYS A C 1
ATOM 644 O O . LYS A 1 82 ? -3.133 -3.887 -7.025 1.00 93.31 82 LYS A O 1
ATOM 649 N N . THR A 1 83 ? -4.293 -4.714 -8.771 1.00 92.44 83 THR A N 1
ATOM 650 C CA . THR A 1 83 ? -3.148 -5.267 -9.502 1.00 92.44 83 THR A CA 1
ATOM 651 C C . THR A 1 83 ? -2.898 -4.459 -10.771 1.00 92.44 83 THR A C 1
ATOM 653 O O . THR A 1 83 ? -3.826 -4.003 -11.443 1.00 92.44 83 THR A O 1
ATOM 656 N N . LYS A 1 84 ? -1.627 -4.243 -11.107 1.00 90.94 84 LYS A N 1
ATOM 657 C CA . LYS A 1 84 ? -1.190 -3.551 -12.317 1.00 90.94 84 LYS A CA 1
ATOM 658 C C . LYS A 1 84 ? -0.010 -4.284 -12.941 1.00 90.94 84 LYS A C 1
ATOM 660 O O . LYS A 1 84 ? 1.009 -4.472 -12.288 1.00 90.94 84 LYS A O 1
ATOM 665 N N . LEU A 1 85 ? -0.118 -4.615 -14.226 1.00 89.62 85 LEU A N 1
ATOM 666 C CA . LEU A 1 85 ? 0.981 -5.225 -14.974 1.00 89.62 85 LEU A CA 1
ATOM 667 C C . LEU A 1 85 ? 2.224 -4.327 -14.982 1.00 89.62 85 LEU A C 1
ATOM 669 O O . LEU A 1 85 ? 2.128 -3.096 -15.101 1.00 89.62 85 LEU A O 1
ATOM 673 N N . ALA A 1 86 ? 3.392 -4.956 -14.878 1.00 86.50 86 ALA A N 1
ATOM 674 C CA . ALA A 1 86 ? 4.666 -4.272 -14.985 1.00 86.50 86 ALA A CA 1
ATOM 675 C C . ALA A 1 86 ? 4.807 -3.625 -16.382 1.00 86.50 86 ALA A C 1
ATOM 677 O O . ALA A 1 86 ? 4.280 -4.144 -17.373 1.00 86.50 86 ALA A O 1
ATOM 678 N N . PRO A 1 87 ? 5.488 -2.469 -16.505 1.00 82.12 87 PRO A N 1
ATOM 679 C CA . PRO A 1 87 ? 5.626 -1.790 -17.789 1.00 82.12 87 PRO A CA 1
ATOM 680 C C . PRO A 1 87 ? 6.339 -2.657 -18.840 1.00 82.12 87 PRO A C 1
ATOM 682 O O . PRO A 1 87 ? 7.547 -2.848 -18.781 1.00 82.12 87 PRO A O 1
ATOM 685 N N . GLN A 1 88 ? 5.610 -3.112 -19.862 1.00 76.81 88 GLN A N 1
ATOM 686 C CA . GLN A 1 88 ? 6.176 -3.975 -20.913 1.00 76.81 88 GLN A CA 1
ATOM 687 C C . GLN A 1 88 ? 7.133 -3.236 -21.861 1.00 76.81 88 GLN A C 1
ATOM 689 O O . GLN A 1 88 ? 8.061 -3.828 -22.398 1.00 76.81 88 GLN A O 1
ATOM 694 N N . LYS A 1 89 ? 6.934 -1.926 -22.067 1.00 73.00 89 LYS A N 1
ATOM 695 C CA . LYS A 1 89 ? 7.770 -1.122 -22.981 1.00 73.00 89 LYS A CA 1
ATOM 696 C C . LYS A 1 89 ? 9.156 -0.796 -22.416 1.00 73.00 89 LYS A C 1
ATOM 698 O O . LYS A 1 89 ? 10.045 -0.422 -23.172 1.00 73.00 89 LYS A O 1
ATOM 703 N N . ARG A 1 90 ? 9.330 -0.862 -21.093 1.00 76.94 90 ARG A N 1
ATOM 704 C CA . ARG A 1 90 ? 10.594 -0.550 -20.421 1.00 76.94 90 ARG A CA 1
ATOM 705 C C . ARG A 1 90 ? 10.760 -1.449 -19.212 1.00 76.94 90 ARG A C 1
ATOM 707 O O . ARG A 1 90 ? 10.085 -1.245 -18.205 1.00 76.94 90 ARG A O 1
ATOM 714 N N . THR A 1 91 ? 11.733 -2.347 -19.287 1.00 83.19 91 THR A N 1
ATOM 715 C CA . THR A 1 91 ? 12.102 -3.209 -18.168 1.00 83.19 91 THR A CA 1
ATOM 716 C C . THR A 1 91 ? 12.613 -2.360 -17.009 1.00 83.19 91 THR A C 1
ATOM 718 O O . THR A 1 91 ? 13.606 -1.633 -17.119 1.00 83.19 91 THR A O 1
ATOM 721 N N . LEU A 1 92 ? 11.891 -2.411 -15.895 1.00 90.75 92 LEU A N 1
ATOM 722 C CA . LEU A 1 92 ? 12.320 -1.848 -14.625 1.00 90.75 92 LEU A CA 1
ATOM 723 C C . LEU A 1 92 ? 12.932 -2.965 -13.784 1.00 90.75 92 LEU A C 1
ATOM 725 O O . LEU A 1 92 ? 12.500 -4.109 -13.856 1.00 90.75 92 LEU A O 1
ATOM 729 N N . SER A 1 93 ? 13.935 -2.623 -12.981 1.00 93.25 93 SER A N 1
ATOM 730 C CA . SER A 1 93 ? 14.468 -3.545 -11.980 1.00 93.25 93 SER A CA 1
ATOM 731 C C . SER A 1 93 ? 13.421 -3.806 -10.897 1.00 93.25 93 SER A C 1
ATOM 733 O O . SER A 1 93 ? 12.668 -2.888 -10.557 1.00 93.25 93 SER A O 1
ATOM 735 N N . THR A 1 94 ? 13.446 -4.987 -10.283 1.00 92.31 94 THR A N 1
ATOM 736 C CA . THR A 1 94 ? 12.535 -5.374 -9.191 1.00 92.31 94 THR A CA 1
ATOM 737 C C . THR A 1 94 ? 12.447 -4.309 -8.086 1.00 92.31 94 THR A C 1
ATOM 739 O O . THR A 1 94 ? 11.341 -3.835 -7.843 1.00 92.31 94 THR A O 1
ATOM 742 N N . PRO A 1 95 ? 13.555 -3.708 -7.593 1.00 94.00 95 PRO A N 1
ATOM 743 C CA . PRO A 1 95 ? 13.466 -2.630 -6.597 1.00 94.00 95 PRO A CA 1
ATOM 744 C C . PRO A 1 95 ? 12.691 -1.381 -7.033 1.00 94.00 95 PRO A C 1
ATOM 746 O O . PRO A 1 95 ? 12.095 -0.672 -6.223 1.00 94.00 95 PRO A O 1
ATOM 749 N N . LYS A 1 96 ? 12.693 -1.066 -8.335 1.00 95.75 96 LYS A N 1
ATOM 750 C CA . LYS A 1 96 ? 11.922 0.065 -8.872 1.00 95.75 96 LYS A CA 1
ATOM 751 C C . LYS A 1 96 ? 10.442 -0.283 -8.986 1.00 95.75 96 LYS A C 1
ATOM 753 O O . LYS A 1 96 ? 9.624 0.622 -8.850 1.00 95.75 96 LYS A O 1
ATOM 758 N N . LEU A 1 97 ? 10.113 -1.544 -9.264 1.00 96.00 97 LEU A N 1
ATOM 759 C CA . LEU A 1 97 ? 8.737 -2.036 -9.276 1.00 96.00 97 LEU A CA 1
ATOM 760 C C . LEU A 1 97 ? 8.176 -2.082 -7.853 1.00 96.00 97 LEU A C 1
ATOM 762 O O . LEU A 1 97 ? 7.094 -1.555 -7.630 1.00 96.00 97 LEU A O 1
ATOM 766 N N . GLU A 1 98 ? 8.953 -2.561 -6.884 1.00 96.00 98 GLU A N 1
ATOM 767 C CA . GLU A 1 98 ? 8.604 -2.541 -5.458 1.00 96.00 98 GLU A CA 1
ATOM 768 C C . GLU A 1 98 ? 8.332 -1.105 -4.976 1.00 96.00 98 GLU A C 1
ATOM 770 O O . GLU A 1 98 ? 7.283 -0.821 -4.403 1.00 96.00 98 GLU A O 1
ATOM 775 N N . LEU A 1 99 ? 9.196 -0.139 -5.318 1.00 97.69 99 LEU A N 1
ATOM 776 C CA . LEU A 1 99 ? 8.956 1.279 -5.010 1.00 97.69 99 LEU A CA 1
ATOM 777 C C . LEU A 1 99 ? 7.663 1.822 -5.648 1.00 97.69 99 LEU A C 1
ATOM 779 O O . LEU A 1 99 ? 6.968 2.652 -5.056 1.00 97.69 99 LEU A O 1
ATOM 783 N N . LEU A 1 100 ? 7.336 1.383 -6.866 1.00 97.12 100 LEU A N 1
ATOM 784 C CA . LEU A 1 100 ? 6.085 1.750 -7.527 1.00 97.12 100 LEU A CA 1
ATOM 785 C C . LEU A 1 100 ? 4.865 1.074 -6.886 1.00 97.12 100 LEU A C 1
ATOM 787 O O . LEU A 1 100 ? 3.809 1.707 -6.847 1.00 97.12 100 LEU A O 1
ATOM 791 N N . ALA A 1 101 ? 4.994 -0.149 -6.369 1.00 96.94 101 ALA A N 1
ATOM 792 C CA . ALA A 1 101 ? 3.946 -0.817 -5.603 1.00 96.94 101 ALA A CA 1
ATOM 793 C C . ALA A 1 101 ? 3.661 -0.067 -4.297 1.00 96.94 101 ALA A C 1
ATOM 795 O O . ALA A 1 101 ? 2.502 0.217 -4.007 1.00 96.94 101 ALA A O 1
ATOM 796 N N . VAL A 1 102 ? 4.693 0.398 -3.581 1.00 98.06 102 VAL A N 1
ATOM 797 C CA . VAL A 1 102 ? 4.500 1.264 -2.402 1.00 98.06 102 VAL A CA 1
ATOM 798 C C . VAL A 1 102 ? 3.795 2.574 -2.780 1.00 98.06 102 VAL A C 1
ATOM 800 O O . VAL A 1 102 ? 2.870 3.009 -2.098 1.00 98.06 102 VAL A O 1
ATOM 803 N N . LEU A 1 103 ? 4.159 3.202 -3.904 1.00 98.25 103 LEU A N 1
ATOM 804 C CA . LEU A 1 103 ? 3.433 4.380 -4.399 1.00 98.25 103 LEU A CA 1
ATOM 805 C C . LEU A 1 103 ? 1.964 4.059 -4.736 1.00 98.25 103 LEU A C 1
ATOM 807 O O . LEU A 1 103 ? 1.081 4.886 -4.504 1.00 98.25 103 LEU A O 1
ATOM 811 N N . LEU A 1 104 ? 1.687 2.878 -5.291 1.00 97.94 104 LEU A N 1
ATOM 812 C CA . LEU A 1 104 ? 0.323 2.417 -5.545 1.00 97.94 104 LEU A CA 1
ATOM 813 C C . LEU A 1 104 ? -0.447 2.200 -4.234 1.00 97.94 104 LEU A C 1
ATOM 815 O O . LEU A 1 104 ? -1.625 2.548 -4.179 1.00 97.94 104 LEU A O 1
ATOM 819 N N . ALA A 1 105 ? 0.220 1.720 -3.184 1.00 98.25 105 ALA A N 1
ATOM 820 C CA . ALA A 1 105 ? -0.372 1.513 -1.867 1.00 98.25 105 ALA A CA 1
ATOM 821 C C . ALA A 1 105 ? -0.814 2.835 -1.237 1.00 98.25 105 ALA A C 1
ATOM 823 O O . ALA A 1 105 ? -1.939 2.935 -0.764 1.00 98.25 105 ALA A O 1
ATOM 824 N N . PHE A 1 106 ? 0.001 3.8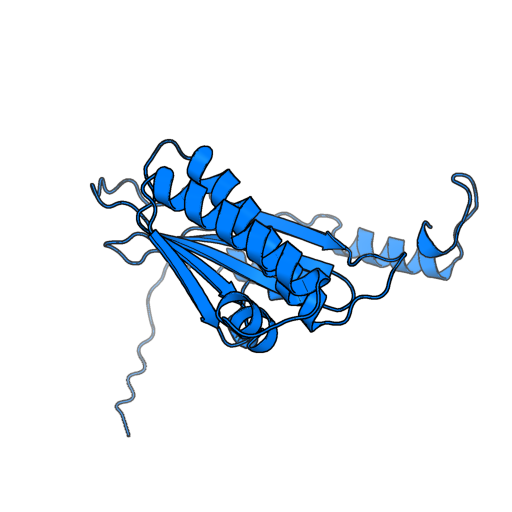88 -1.337 1.00 98.38 106 PHE A N 1
ATOM 825 C CA . PHE A 1 106 ? -0.387 5.227 -0.878 1.00 98.38 106 PHE A CA 1
ATOM 826 C C . PHE A 1 106 ? -1.578 5.814 -1.642 1.00 98.38 106 PHE A C 1
ATOM 828 O O . PHE A 1 106 ? -2.426 6.479 -1.053 1.00 98.38 106 PHE A O 1
ATOM 835 N N . ARG A 1 107 ? -1.676 5.551 -2.949 1.00 98.19 107 ARG A N 1
ATOM 836 C CA . ARG A 1 107 ? -2.843 5.960 -3.748 1.00 98.19 107 ARG A CA 1
ATOM 837 C C . ARG A 1 107 ? -4.103 5.217 -3.333 1.00 98.19 107 ARG A C 1
ATOM 839 O O . ARG A 1 107 ? -5.170 5.819 -3.292 1.00 98.19 107 ARG A O 1
ATOM 846 N N . LEU A 1 108 ? -3.978 3.921 -3.052 1.00 97.81 108 LEU A N 1
ATOM 847 C CA . LEU A 1 108 ? -5.088 3.120 -2.557 1.00 97.81 108 LEU A CA 1
ATOM 848 C C . LEU A 1 108 ? -5.519 3.591 -1.162 1.00 97.81 108 LEU A C 1
ATOM 850 O O . LEU A 1 108 ? -6.707 3.788 -0.940 1.00 97.81 108 LEU A O 1
ATOM 854 N N . ALA A 1 109 ? -4.562 3.842 -0.267 1.00 97.75 109 ALA A N 1
ATOM 855 C CA . ALA A 1 109 ? -4.822 4.353 1.073 1.00 97.75 109 ALA A CA 1
ATOM 856 C C . ALA A 1 109 ? -5.588 5.679 1.044 1.00 97.75 109 ALA A C 1
ATOM 858 O O . ALA A 1 109 ? -6.592 5.810 1.731 1.00 97.75 109 ALA A O 1
ATOM 859 N N . GLU A 1 110 ? -5.155 6.634 0.213 1.00 97.19 110 GLU A N 1
ATOM 860 C CA . GLU A 1 110 ? -5.851 7.914 0.029 1.00 97.19 110 GLU A CA 1
ATOM 861 C C . GLU A 1 110 ? -7.274 7.709 -0.504 1.00 97.19 110 GLU A C 1
ATOM 863 O O . GLU A 1 110 ? -8.218 8.287 0.024 1.00 97.19 110 GLU A O 1
ATOM 868 N N . SER A 1 111 ? -7.451 6.820 -1.487 1.00 96.88 111 SER A N 1
ATOM 869 C CA . SER A 1 111 ? -8.776 6.499 -2.023 1.00 96.88 111 SER A CA 1
ATOM 870 C C . SER A 1 111 ? -9.711 5.897 -0.974 1.00 96.88 111 SER A C 1
ATOM 872 O O . SER A 1 111 ? -10.891 6.227 -0.974 1.00 96.88 111 SER A O 1
ATOM 874 N N . ILE A 1 112 ? -9.214 5.008 -0.109 1.00 94.75 112 ILE A N 1
ATOM 875 C CA . ILE A 1 112 ? -10.015 4.392 0.956 1.00 94.75 112 ILE A CA 1
ATOM 876 C C . ILE A 1 112 ? -10.321 5.432 2.036 1.00 94.75 112 ILE A C 1
ATOM 878 O O . ILE A 1 112 ? -11.481 5.628 2.384 1.00 94.75 112 ILE A O 1
ATOM 882 N N . ALA A 1 113 ? -9.300 6.136 2.529 1.00 94.50 113 ALA A N 1
ATOM 883 C CA . ALA A 1 113 ? -9.439 7.114 3.603 1.00 94.50 113 ALA A CA 1
ATOM 884 C C . ALA A 1 113 ? -10.414 8.244 3.258 1.00 94.50 113 ALA A C 1
ATOM 886 O O . ALA A 1 113 ? -11.147 8.690 4.133 1.00 94.50 113 ALA A O 1
ATOM 887 N N . PHE A 1 114 ? -10.440 8.689 1.999 1.00 94.25 114 PHE A N 1
ATOM 888 C CA . PHE A 1 114 ? -11.315 9.783 1.565 1.00 94.25 114 PHE A CA 1
ATOM 889 C C . PHE A 1 114 ? -12.723 9.308 1.182 1.00 94.25 114 PHE A C 1
ATOM 891 O O . PHE A 1 114 ? -13.635 10.125 1.100 1.00 94.25 114 PHE A O 1
ATOM 898 N N . ALA A 1 115 ? -12.910 8.010 0.923 1.00 92.19 115 ALA A N 1
ATOM 899 C CA . ALA A 1 115 ? -14.215 7.440 0.588 1.00 92.19 115 ALA A CA 1
ATOM 900 C C . ALA A 1 115 ? -14.993 6.946 1.817 1.00 92.19 115 ALA A C 1
ATOM 902 O O . ALA A 1 115 ? -16.212 6.796 1.748 1.00 92.19 115 ALA A O 1
ATOM 903 N N . LEU A 1 116 ? -14.309 6.649 2.927 1.00 86.50 116 LEU A N 1
ATOM 904 C CA . LEU A 1 116 ? -14.960 6.194 4.151 1.00 86.50 116 LEU A CA 1
ATOM 905 C C . LEU A 1 116 ? -15.632 7.358 4.888 1.00 86.50 116 LEU A C 1
ATOM 907 O O . LEU A 1 116 ? -15.050 8.417 5.090 1.00 86.50 116 LEU A O 1
ATOM 911 N N . ASN A 1 117 ? -16.851 7.112 5.374 1.00 81.56 117 ASN A N 1
ATOM 912 C CA . ASN A 1 117 ? -17.639 8.083 6.144 1.00 81.56 117 ASN A CA 1
ATOM 913 C C . ASN A 1 117 ? -17.205 8.202 7.619 1.00 81.56 117 ASN A C 1
ATOM 915 O O . ASN A 1 117 ? -17.889 8.841 8.415 1.00 81.56 117 ASN A O 1
ATOM 919 N N . TYR A 1 118 ? -16.104 7.561 8.009 1.00 84.19 118 TYR A N 1
ATOM 920 C CA . TYR A 1 118 ? -15.542 7.628 9.354 1.00 84.19 118 TYR A CA 1
ATOM 921 C C . TYR A 1 118 ? -14.027 7.806 9.285 1.00 84.19 118 TYR A C 1
ATOM 923 O O . TYR A 1 118 ? -13.369 7.415 8.321 1.00 84.19 118 TYR A O 1
ATOM 931 N N . ALA A 1 119 ? -13.468 8.399 10.336 1.00 88.88 119 ALA A N 1
ATOM 932 C CA . ALA A 1 119 ? -12.049 8.706 10.392 1.00 88.88 119 ALA A CA 1
ATOM 933 C C . ALA A 1 119 ? -11.203 7.452 10.658 1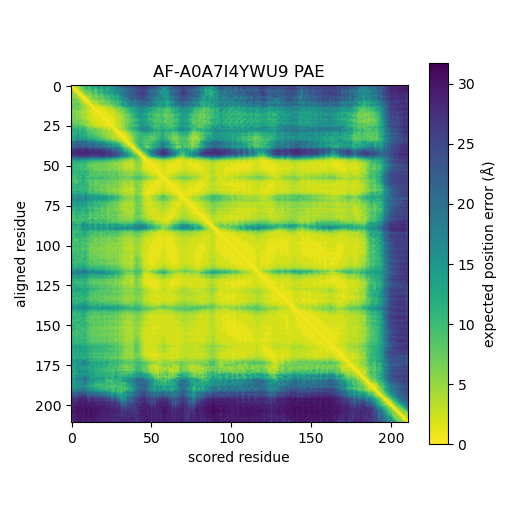.00 88.88 119 ALA A C 1
ATOM 935 O O . ALA A 1 119 ? -11.496 6.669 11.560 1.00 88.88 119 ALA A O 1
ATOM 936 N N . ILE A 1 120 ? -10.102 7.323 9.921 1.00 93.50 120 ILE A N 1
ATOM 937 C CA . ILE A 1 120 ? -9.048 6.331 10.157 1.00 93.50 120 ILE A CA 1
ATOM 938 C C . ILE A 1 120 ? -8.005 6.944 11.094 1.00 93.50 120 ILE A C 1
ATOM 940 O O . ILE A 1 120 ? -7.606 8.092 10.897 1.00 93.50 120 ILE A O 1
ATOM 944 N N . SER A 1 121 ? -7.550 6.183 12.092 1.00 94.12 121 SER A N 1
ATOM 945 C CA . SER A 1 121 ? -6.509 6.640 13.024 1.00 94.12 121 SER A CA 1
ATOM 946 C C . SER A 1 121 ? -5.127 6.593 12.375 1.00 94.12 121 SER A C 1
ATOM 948 O O . SER A 1 121 ? -4.451 7.613 12.225 1.00 94.12 121 SER A O 1
ATOM 950 N N . THR A 1 122 ? -4.744 5.401 11.919 1.00 96.94 122 THR A N 1
ATOM 951 C CA . THR A 1 122 ? -3.404 5.103 11.412 1.00 96.94 122 THR A CA 1
ATOM 952 C C . THR A 1 122 ? -3.502 4.326 10.112 1.00 96.94 122 THR A C 1
ATOM 954 O O . THR A 1 122 ? -4.320 3.420 9.978 1.00 96.94 122 THR A O 1
ATOM 957 N N . ILE A 1 123 ? -2.645 4.674 9.160 1.00 98.12 123 ILE A N 1
ATOM 958 C CA . ILE A 1 123 ? -2.456 3.982 7.892 1.00 98.12 123 ILE A CA 1
ATOM 959 C C . ILE A 1 123 ? -1.085 3.312 7.926 1.00 98.12 123 ILE A C 1
ATOM 961 O O . ILE A 1 123 ? -0.053 3.984 7.969 1.00 98.12 123 ILE A O 1
ATOM 965 N N . ASN A 1 124 ? -1.085 1.987 7.873 1.00 98.00 124 ASN A N 1
ATOM 966 C CA . ASN A 1 124 ? 0.088 1.132 7.862 1.00 98.00 124 ASN A CA 1
ATOM 967 C C . ASN A 1 124 ? 0.337 0.644 6.432 1.00 98.00 124 ASN A C 1
ATOM 969 O O . ASN A 1 124 ? -0.446 -0.129 5.885 1.00 98.00 124 ASN A O 1
ATOM 973 N N . ILE A 1 125 ? 1.430 1.093 5.816 1.00 98.19 125 ILE A N 1
ATOM 974 C CA . ILE A 1 125 ? 1.881 0.613 4.507 1.00 98.19 125 ILE A CA 1
ATOM 975 C C . ILE A 1 125 ? 2.958 -0.449 4.721 1.00 98.19 125 ILE A C 1
ATOM 977 O O . ILE A 1 125 ? 4.041 -0.135 5.213 1.00 98.19 125 ILE A O 1
ATOM 981 N N . ALA A 1 126 ? 2.677 -1.689 4.336 1.00 97.44 126 ALA A N 1
ATOM 982 C CA . ALA A 1 126 ? 3.558 -2.836 4.511 1.00 97.44 126 ALA A CA 1
ATOM 983 C C . ALA A 1 126 ? 4.160 -3.299 3.174 1.00 97.44 126 ALA A C 1
ATOM 985 O O . ALA A 1 126 ? 3.459 -3.385 2.167 1.00 97.44 126 ALA A O 1
ATOM 986 N N . SER A 1 127 ? 5.458 -3.604 3.166 1.00 96.38 127 SER A N 1
ATOM 987 C CA . SER A 1 127 ? 6.163 -4.219 2.031 1.00 96.38 127 SER A CA 1
ATOM 988 C C . SER A 1 127 ? 7.332 -5.070 2.532 1.00 96.38 127 SER A C 1
ATOM 990 O O . SER A 1 127 ? 7.914 -4.775 3.575 1.00 96.38 127 SER A O 1
ATOM 992 N N . ASP A 1 128 ? 7.694 -6.104 1.787 1.00 93.75 128 ASP A N 1
ATOM 993 C CA . ASP A 1 128 ? 8.858 -6.970 2.019 1.00 93.75 128 ASP A CA 1
ATOM 994 C C . ASP A 1 128 ? 10.158 -6.448 1.386 1.00 93.75 128 ASP A C 1
ATOM 996 O O . ASP A 1 128 ? 11.256 -6.913 1.698 1.00 93.75 128 ASP A O 1
ATOM 1000 N N . SER A 1 129 ? 10.076 -5.403 0.561 1.00 94.81 129 SER A N 1
ATOM 1001 C CA . SER A 1 129 ? 11.251 -4.807 -0.068 1.00 94.81 129 SER A CA 1
ATOM 1002 C C . SER A 1 129 ? 12.018 -3.871 0.865 1.00 94.81 129 SER A C 1
ATOM 1004 O O . SER A 1 129 ? 11.790 -2.656 0.915 1.00 94.81 129 SER A O 1
ATOM 1006 N N . LEU A 1 130 ? 13.041 -4.395 1.540 1.00 95.38 130 LEU A N 1
ATOM 1007 C CA . LEU A 1 130 ? 13.982 -3.565 2.305 1.00 95.38 130 LEU A CA 1
ATOM 1008 C C . LEU A 1 130 ? 14.636 -2.469 1.447 1.00 95.38 130 LEU A C 1
ATOM 1010 O O . LEU A 1 130 ? 14.874 -1.361 1.936 1.00 95.38 130 LEU A O 1
ATOM 1014 N N . ILE A 1 131 ? 14.890 -2.738 0.161 1.00 95.56 131 ILE A N 1
ATOM 1015 C CA . ILE A 1 131 ? 15.505 -1.763 -0.748 1.00 95.56 131 ILE A CA 1
ATOM 1016 C C . ILE A 1 131 ? 14.548 -0.596 -1.006 1.00 95.56 131 ILE A C 1
ATOM 1018 O O . ILE A 1 131 ? 14.942 0.557 -0.805 1.00 95.56 131 ILE A O 1
ATOM 1022 N N . ALA A 1 132 ? 13.295 -0.859 -1.391 1.00 95.56 132 ALA A N 1
ATOM 1023 C CA . ALA A 1 132 ? 12.311 0.194 -1.633 1.00 95.56 132 ALA A CA 1
ATOM 1024 C C . ALA A 1 132 ? 12.061 1.024 -0.365 1.00 95.56 132 ALA A C 1
ATOM 1026 O O . ALA A 1 132 ? 12.063 2.258 -0.419 1.00 95.56 132 ALA A O 1
ATOM 1027 N N . LEU A 1 133 ? 11.943 0.362 0.790 1.00 96.06 133 LEU A N 1
ATOM 1028 C CA . LEU A 1 133 ? 11.778 1.024 2.084 1.00 96.06 133 LEU A CA 1
ATOM 1029 C C . LEU A 1 133 ? 12.981 1.908 2.444 1.00 96.06 133 LEU A C 1
ATOM 1031 O O . LEU A 1 133 ? 12.806 3.047 2.891 1.00 96.06 133 LEU A O 1
ATOM 1035 N N . SER A 1 134 ? 14.206 1.433 2.196 1.00 96.56 134 SER A N 1
ATOM 1036 C CA . SER A 1 134 ? 15.425 2.218 2.427 1.00 96.56 134 SER A CA 1
ATOM 1037 C C . SER A 1 134 ? 15.470 3.483 1.564 1.00 96.56 134 SER A C 1
ATOM 1039 O O . SER A 1 134 ? 15.843 4.554 2.048 1.00 96.56 134 SER A O 1
ATOM 1041 N N . TRP A 1 135 ? 15.026 3.404 0.306 1.00 97.38 135 TRP A N 1
ATOM 1042 C CA . TRP A 1 135 ? 14.982 4.547 -0.604 1.00 97.38 135 TRP A CA 1
ATOM 1043 C C . TRP A 1 135 ? 13.978 5.613 -0.186 1.00 97.38 135 TRP A C 1
ATOM 1045 O O . TRP A 1 135 ? 14.222 6.798 -0.412 1.00 97.38 135 TRP A O 1
ATOM 1055 N N . ILE A 1 136 ? 12.874 5.218 0.444 1.00 96.00 136 ILE A N 1
ATOM 1056 C CA . ILE A 1 136 ? 11.883 6.169 0.953 1.00 96.00 136 ILE A CA 1
ATOM 1057 C C . ILE A 1 136 ? 12.441 6.932 2.161 1.00 96.00 136 ILE A C 1
ATOM 1059 O O . ILE A 1 136 ? 12.251 8.146 2.261 1.00 96.00 136 ILE A O 1
ATOM 1063 N N . ARG A 1 137 ? 13.159 6.233 3.049 1.00 94.00 137 ARG A N 1
ATOM 1064 C CA . ARG A 1 137 ? 13.679 6.778 4.315 1.00 94.00 137 ARG A CA 1
ATOM 1065 C C . ARG A 1 137 ? 14.998 7.537 4.170 1.00 94.00 137 ARG A C 1
ATOM 1067 O O . ARG A 1 137 ? 15.295 8.409 4.979 1.00 94.00 137 ARG A O 1
ATOM 1074 N N . THR A 1 138 ? 15.809 7.211 3.167 1.00 93.81 138 THR A N 1
ATOM 1075 C CA . T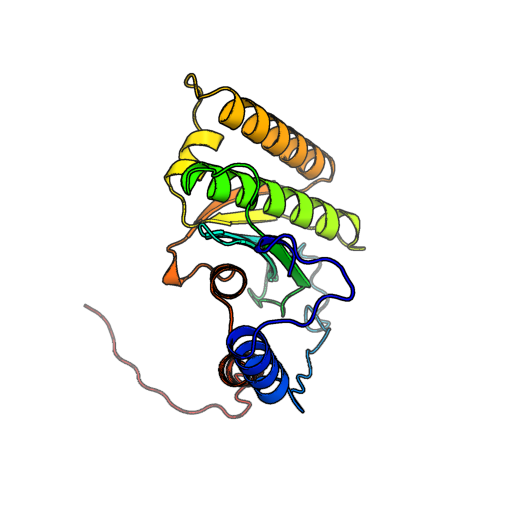HR A 1 138 ? 17.148 7.792 3.037 1.00 93.81 138 THR A CA 1
ATOM 1076 C C . THR A 1 138 ? 17.117 9.279 2.683 1.00 93.81 138 THR A C 1
ATOM 1078 O O . THR A 1 138 ? 16.357 9.729 1.820 1.00 93.81 138 THR A O 1
ATOM 1081 N N . VAL A 1 139 ? 18.022 10.034 3.307 1.00 91.44 139 VAL A N 1
ATOM 1082 C CA . VAL A 1 139 ? 18.339 11.430 2.961 1.00 91.44 139 VAL A CA 1
ATOM 1083 C C . VAL A 1 139 ? 19.450 11.535 1.914 1.00 91.44 139 VAL A C 1
ATOM 1085 O O . VAL A 1 139 ? 19.731 12.618 1.409 1.00 91.44 139 VAL A O 1
ATOM 1088 N N . ARG A 1 140 ? 20.093 10.413 1.567 1.00 93.50 140 ARG A N 1
ATOM 1089 C CA . ARG A 1 140 ? 21.194 10.385 0.598 1.00 93.50 140 ARG A CA 1
ATOM 1090 C C . ARG A 1 140 ? 20.688 10.602 -0.829 1.00 93.50 140 ARG A C 1
ATOM 1092 O O . ARG A 1 140 ? 19.504 10.429 -1.136 1.00 93.50 140 ARG A O 1
ATOM 1099 N N . LYS A 1 141 ? 21.622 10.943 -1.721 1.00 93.38 141 LYS A N 1
ATOM 1100 C CA . LYS A 1 141 ? 21.363 11.019 -3.161 1.00 93.38 141 LYS A CA 1
ATOM 1101 C C . LYS A 1 141 ? 20.969 9.634 -3.679 1.00 93.38 141 LYS A C 1
ATOM 1103 O O . LYS A 1 141 ? 21.677 8.655 -3.467 1.00 93.38 141 LYS A O 1
ATOM 1108 N N . VAL A 1 142 ? 19.841 9.579 -4.372 1.00 95.56 142 VAL A N 1
ATOM 1109 C CA . VAL A 1 142 ? 19.307 8.384 -5.035 1.00 95.56 142 VAL A CA 1
ATOM 1110 C C . VAL A 1 142 ? 19.132 8.679 -6.527 1.00 95.56 142 VAL A C 1
ATOM 1112 O O . VAL A 1 142 ? 19.124 9.851 -6.917 1.00 95.56 142 VAL A O 1
ATOM 1115 N N . PRO A 1 143 ? 18.991 7.658 -7.390 1.00 96.25 143 PRO A N 1
ATOM 1116 C CA . PRO A 1 143 ? 18.703 7.879 -8.803 1.00 96.25 143 PRO A CA 1
ATOM 1117 C C . PRO A 1 143 ? 17.459 8.756 -9.004 1.00 96.25 143 PRO A C 1
ATOM 1119 O O . PRO A 1 143 ? 16.486 8.623 -8.264 1.00 96.25 143 PRO A O 1
ATOM 1122 N N . LEU A 1 144 ? 17.449 9.595 -10.044 1.00 96.44 144 LEU A N 1
ATOM 1123 C CA . LEU A 1 144 ? 16.368 10.564 -10.293 1.00 96.44 144 LEU A CA 1
ATOM 1124 C C . LEU A 1 144 ? 14.971 9.924 -10.314 1.00 96.44 144 LEU A C 1
ATOM 1126 O O . LEU A 1 144 ? 14.027 10.460 -9.747 1.00 96.44 144 LEU A O 1
ATOM 1130 N N . PHE A 1 145 ? 14.845 8.738 -10.917 1.00 95.75 145 PHE A N 1
ATOM 1131 C CA . PHE A 1 145 ? 13.590 7.984 -10.902 1.00 95.75 145 PHE A CA 1
ATOM 1132 C C . PHE A 1 145 ? 13.101 7.712 -9.472 1.00 95.75 145 PHE A C 1
ATOM 1134 O O . PHE A 1 145 ? 11.932 7.931 -9.177 1.00 95.75 145 PHE A O 1
ATOM 1141 N N . VAL A 1 146 ? 14.000 7.253 -8.598 1.00 97.00 146 VAL A N 1
ATOM 1142 C CA . VAL A 1 146 ? 13.700 6.928 -7.198 1.00 97.00 146 VAL A CA 1
ATOM 1143 C C . VAL A 1 146 ? 13.324 8.194 -6.434 1.00 97.00 146 VAL A C 1
ATOM 1145 O O . VAL A 1 146 ? 12.310 8.194 -5.743 1.00 97.00 146 VAL A O 1
ATOM 1148 N N . ALA A 1 147 ? 14.081 9.283 -6.617 1.00 97.31 147 ALA A N 1
ATOM 1149 C CA . ALA A 1 147 ? 13.778 10.580 -6.012 1.00 97.31 147 ALA A CA 1
ATOM 1150 C C . ALA A 1 147 ? 12.362 11.051 -6.381 1.00 97.31 147 ALA A C 1
ATOM 1152 O O . ALA A 1 147 ? 11.554 11.317 -5.497 1.00 97.31 147 ALA A O 1
ATOM 1153 N N . ASN A 1 148 ? 12.016 11.016 -7.670 1.00 97.81 148 ASN A N 1
ATOM 1154 C CA . ASN A 1 148 ? 10.705 11.447 -8.152 1.00 97.81 148 ASN A CA 1
ATOM 1155 C C . ASN A 1 148 ? 9.548 10.621 -7.567 1.00 97.81 148 ASN A C 1
ATOM 1157 O O . ASN A 1 148 ? 8.483 11.174 -7.292 1.00 97.81 148 ASN A O 1
ATOM 1161 N N . GLN A 1 149 ? 9.709 9.301 -7.394 1.00 97.50 149 GLN A N 1
ATOM 1162 C CA . GLN A 1 149 ? 8.650 8.498 -6.767 1.00 97.50 149 GLN A CA 1
ATOM 1163 C C . GLN A 1 149 ? 8.588 8.711 -5.255 1.00 97.50 149 GLN A C 1
ATOM 1165 O O . GLN A 1 149 ? 7.489 8.785 -4.710 1.00 97.50 149 GLN A O 1
ATOM 1170 N N . ARG A 1 150 ? 9.736 8.876 -4.588 1.00 97.25 150 ARG A N 1
ATOM 1171 C CA . ARG A 1 150 ? 9.794 9.235 -3.166 1.00 97.25 150 ARG A CA 1
ATOM 1172 C C . ARG A 1 150 ? 9.061 10.548 -2.900 1.00 97.25 150 ARG A C 1
ATOM 1174 O O . ARG A 1 150 ? 8.303 10.626 -1.940 1.00 97.25 150 ARG A O 1
ATOM 1181 N N . ASP A 1 151 ? 9.234 11.552 -3.750 1.00 97.31 151 ASP A N 1
ATOM 1182 C CA . ASP A 1 151 ? 8.593 12.857 -3.561 1.00 97.31 151 ASP A CA 1
ATOM 1183 C C . ASP A 1 151 ? 7.073 12.775 -3.756 1.00 97.31 151 ASP A C 1
ATOM 1185 O O . ASP A 1 151 ? 6.314 13.370 -2.991 1.00 97.31 151 ASP A O 1
ATOM 1189 N N . LYS A 1 152 ? 6.600 11.940 -4.691 1.00 98.50 152 LYS A N 1
ATOM 1190 C CA . LYS A 1 152 ? 5.165 11.626 -4.804 1.00 98.50 152 LYS A CA 1
ATOM 1191 C C . LYS A 1 152 ? 4.638 10.910 -3.565 1.00 98.50 152 LYS A C 1
ATOM 1193 O O . LYS A 1 152 ? 3.579 11.286 -3.075 1.00 98.50 152 LYS A O 1
ATOM 1198 N N . ILE A 1 153 ? 5.364 9.911 -3.052 1.00 98.31 153 ILE A N 1
ATOM 1199 C CA . ILE A 1 153 ? 5.005 9.208 -1.810 1.00 98.31 153 ILE A CA 1
ATOM 1200 C C . ILE A 1 153 ? 4.880 10.212 -0.657 1.00 98.31 153 ILE A C 1
ATOM 1202 O O . ILE A 1 153 ? 3.860 10.230 0.023 1.00 98.31 153 ILE A O 1
ATOM 1206 N N . LYS A 1 154 ? 5.853 11.114 -0.492 1.00 97.25 154 LYS A N 1
ATOM 1207 C CA . LYS A 1 154 ? 5.798 12.181 0.520 1.00 97.25 154 LYS A CA 1
ATOM 1208 C C . LYS A 1 154 ? 4.586 13.097 0.345 1.00 97.25 154 LYS A C 1
ATOM 1210 O O . LYS A 1 154 ? 3.943 13.443 1.328 1.00 97.25 154 LYS A O 1
ATOM 1215 N N . ALA A 1 155 ? 4.230 13.447 -0.891 1.00 98.38 155 ALA A N 1
ATOM 1216 C CA . ALA A 1 155 ? 3.033 14.239 -1.154 1.00 98.38 155 ALA A CA 1
ATOM 1217 C C . ALA A 1 155 ? 1.741 13.510 -0.733 1.00 98.38 155 ALA A C 1
ATOM 1219 O O . ALA A 1 155 ? 0.849 14.148 -0.180 1.00 98.38 155 ALA A O 1
ATOM 1220 N N . HIS A 1 156 ? 1.642 12.193 -0.959 1.00 98.38 156 HIS A N 1
ATOM 1221 C CA . HIS A 1 156 ? 0.525 11.379 -0.459 1.00 98.38 156 HIS A CA 1
ATOM 1222 C C . HIS A 1 156 ? 0.491 11.347 1.078 1.00 98.38 156 HIS A C 1
ATOM 1224 O O . HIS A 1 156 ? -0.559 11.597 1.660 1.00 98.38 156 HIS A O 1
ATOM 1230 N N . ILE A 1 157 ? 1.638 11.121 1.732 1.00 97.88 157 ILE A N 1
ATOM 1231 C CA . ILE A 1 157 ? 1.755 11.142 3.201 1.00 97.88 157 ILE A CA 1
ATOM 1232 C C . ILE A 1 157 ? 1.245 12.472 3.764 1.00 97.88 157 ILE A C 1
ATOM 1234 O O . ILE A 1 157 ? 0.421 12.478 4.672 1.00 97.88 157 ILE A O 1
ATOM 1238 N N . ASN A 1 158 ? 1.672 13.598 3.191 1.00 98.00 158 ASN A N 1
ATOM 1239 C CA . ASN A 1 158 ? 1.252 14.917 3.658 1.00 98.00 158 ASN A CA 1
ATOM 1240 C C . ASN A 1 158 ? -0.264 15.125 3.534 1.00 98.00 158 ASN A C 1
ATOM 1242 O O . ASN A 1 158 ? -0.870 15.692 4.439 1.00 98.00 158 ASN A O 1
ATOM 1246 N N . ARG A 1 159 ? -0.891 14.653 2.445 1.00 98.31 159 ARG A N 1
ATOM 1247 C CA . ARG A 1 159 ? -2.353 14.739 2.280 1.00 98.31 159 ARG A CA 1
ATOM 1248 C C . ARG A 1 159 ? -3.103 13.866 3.284 1.00 98.31 159 ARG A C 1
ATOM 1250 O O . ARG A 1 159 ? -4.101 14.314 3.833 1.00 98.31 159 ARG A O 1
ATOM 1257 N N . LEU A 1 160 ? -2.602 12.666 3.568 1.00 97.69 160 LEU A N 1
ATOM 1258 C CA . LEU A 1 160 ? -3.181 11.777 4.580 1.00 97.69 160 LEU A CA 1
ATOM 1259 C C . LEU A 1 160 ? -3.056 12.361 5.996 1.00 97.69 160 LEU A C 1
ATOM 1261 O O . LEU A 1 160 ? -4.021 12.331 6.755 1.00 97.69 160 LEU A O 1
ATOM 1265 N N . ILE A 1 161 ? -1.909 12.960 6.331 1.00 97.25 161 ILE A N 1
ATOM 1266 C CA . ILE A 1 161 ? -1.712 13.660 7.611 1.00 97.25 161 ILE A CA 1
ATOM 1267 C C . ILE A 1 161 ? -2.643 14.869 7.723 1.00 97.25 161 ILE A C 1
ATOM 1269 O O . ILE A 1 161 ? -3.271 15.060 8.761 1.00 97.25 161 ILE A O 1
ATOM 1273 N N . ALA A 1 162 ? -2.790 15.655 6.653 1.00 96.75 162 ALA A N 1
ATOM 1274 C CA . ALA A 1 162 ? -3.737 16.771 6.616 1.00 96.75 162 ALA A CA 1
ATOM 1275 C C . ALA A 1 162 ? -5.200 16.312 6.774 1.00 96.75 162 ALA A C 1
ATOM 1277 O O . ALA A 1 162 ? -6.018 17.051 7.311 1.00 96.75 162 ALA A O 1
ATOM 1278 N N . HIS A 1 163 ? -5.515 15.080 6.365 1.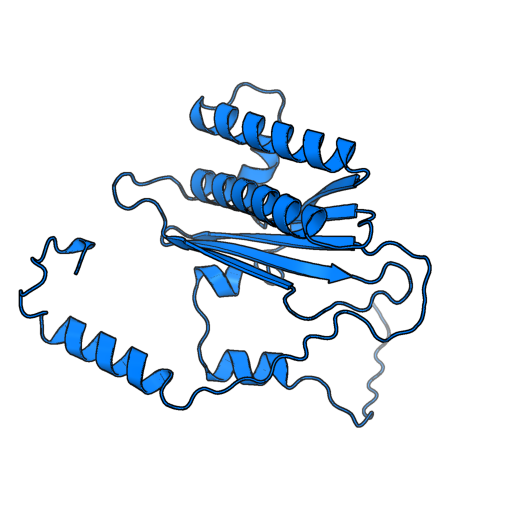00 94.81 163 HIS A N 1
ATOM 1279 C CA . HIS A 1 163 ? -6.810 14.428 6.583 1.00 94.81 163 HIS A CA 1
ATOM 1280 C C . HIS A 1 163 ? -6.960 13.821 7.998 1.00 94.81 163 HIS A C 1
ATOM 1282 O O . HIS A 1 163 ? -7.951 13.162 8.304 1.00 94.81 163 HIS A O 1
ATOM 1288 N N . GLY A 1 164 ? -5.987 14.034 8.890 1.00 95.12 164 GLY A N 1
ATOM 1289 C CA . GLY A 1 164 ? -6.042 13.583 10.281 1.00 95.12 164 GLY A CA 1
ATOM 1290 C C . GLY A 1 164 ? -5.607 12.134 10.505 1.00 95.12 164 GLY A C 1
ATOM 1291 O O . GLY A 1 164 ? -5.902 11.585 11.566 1.00 95.12 164 GLY A O 1
ATOM 1292 N N . CYS A 1 165 ? -4.911 11.517 9.545 1.00 96.00 165 CYS A N 1
ATOM 1293 C CA . CYS A 1 165 ? -4.382 10.159 9.670 1.00 96.00 165 CYS A CA 1
ATOM 1294 C C . CYS A 1 165 ? -2.893 10.161 10.042 1.00 96.00 165 CYS A C 1
ATOM 1296 O O . CYS A 1 165 ? -2.093 10.908 9.479 1.00 96.00 165 CYS A O 1
ATOM 1298 N N . GLN A 1 166 ? -2.476 9.248 10.916 1.00 97.00 166 GLN A N 1
ATOM 1299 C CA . GLN A 1 166 ? -1.062 8.903 11.063 1.00 97.00 166 GLN A CA 1
ATOM 1300 C C . GLN A 1 166 ? -0.638 7.952 9.940 1.00 97.00 166 GLN A C 1
ATOM 1302 O O . GLN A 1 166 ? -1.430 7.131 9.491 1.00 97.00 166 GLN A O 1
ATOM 1307 N N . CYS A 1 167 ? 0.608 8.045 9.475 1.00 97.06 167 CYS A N 1
ATOM 1308 C CA . CYS A 1 167 ? 1.132 7.172 8.423 1.00 97.06 167 CYS A CA 1
ATOM 1309 C C . CYS A 1 167 ? 2.393 6.457 8.900 1.00 97.06 167 CYS A C 1
ATOM 1311 O O . CYS A 1 167 ? 3.349 7.101 9.333 1.00 97.06 167 CYS A O 1
ATOM 1313 N N . GLN A 1 168 ? 2.418 5.137 8.752 1.00 97.25 168 GLN A N 1
ATOM 1314 C CA . GLN A 1 168 ? 3.566 4.295 9.052 1.00 97.25 168 GLN A CA 1
ATOM 1315 C C . GLN A 1 168 ? 3.941 3.480 7.820 1.00 97.25 168 GLN A C 1
ATOM 1317 O O . GLN A 1 168 ? 3.084 3.021 7.069 1.00 97.25 168 GLN A O 1
ATOM 1322 N N . ILE A 1 169 ? 5.243 3.304 7.607 1.00 97.38 169 ILE A N 1
ATOM 1323 C CA . ILE A 1 169 ? 5.765 2.429 6.559 1.00 97.38 169 ILE A CA 1
ATOM 1324 C C . ILE A 1 169 ? 6.553 1.328 7.248 1.00 97.38 169 ILE A C 1
ATOM 1326 O O . ILE A 1 169 ? 7.542 1.620 7.926 1.00 97.38 169 ILE A O 1
ATOM 1330 N N . LEU A 1 170 ? 6.121 0.086 7.072 1.00 96.81 170 LEU A N 1
ATOM 1331 C CA . LEU A 1 170 ? 6.563 -1.081 7.818 1.00 96.81 170 LEU A CA 1
ATOM 1332 C C . LEU A 1 170 ? 7.157 -2.124 6.872 1.00 96.81 170 LEU A C 1
ATOM 1334 O O . LEU A 1 170 ? 6.737 -2.262 5.723 1.00 96.81 170 LEU A O 1
ATOM 1338 N N . HIS A 1 171 ? 8.147 -2.854 7.377 1.00 95.94 171 HIS A N 1
ATOM 1339 C CA . HIS A 1 171 ? 8.643 -4.047 6.707 1.00 95.94 171 HIS A CA 1
ATOM 1340 C C . HIS A 1 171 ? 7.855 -5.261 7.193 1.00 95.94 171 HIS A C 1
ATOM 1342 O O . HIS A 1 171 ? 7.681 -5.422 8.402 1.00 95.94 171 HIS A O 1
ATOM 1348 N N . VAL A 1 172 ? 7.440 -6.127 6.271 1.00 92.56 172 VAL A N 1
ATOM 1349 C CA . VAL A 1 172 ? 6.860 -7.440 6.581 1.00 92.56 172 VAL A CA 1
ATOM 1350 C C . VAL A 1 172 ? 7.619 -8.521 5.816 1.00 92.56 172 VAL A C 1
ATOM 1352 O O . VAL A 1 172 ? 7.979 -8.284 4.672 1.00 92.56 172 VAL A O 1
ATOM 1355 N N . PRO A 1 173 ? 7.888 -9.702 6.396 1.00 88.94 173 PRO A N 1
ATOM 1356 C CA . PRO A 1 173 ? 8.440 -10.816 5.627 1.00 88.94 173 PRO A CA 1
ATOM 1357 C C . PRO A 1 173 ? 7.523 -11.183 4.451 1.00 88.94 173 PRO A C 1
ATOM 1359 O O . PRO A 1 173 ? 6.303 -11.139 4.611 1.00 88.94 173 PRO A O 1
ATOM 1362 N N . GLY A 1 174 ? 8.090 -11.597 3.313 1.00 82.19 174 GLY A N 1
ATOM 1363 C CA . GLY A 1 174 ? 7.318 -11.934 2.104 1.00 82.19 174 GLY A CA 1
ATOM 1364 C C . GLY A 1 174 ? 6.239 -12.999 2.335 1.00 82.19 174 GLY A C 1
ATOM 1365 O O . GLY A 1 174 ? 5.129 -12.872 1.837 1.00 82.19 174 GLY A O 1
ATOM 1366 N N . GLU A 1 175 ? 6.499 -13.984 3.201 1.00 82.44 175 GLU A N 1
ATOM 1367 C CA . GLU A 1 175 ? 5.523 -15.018 3.602 1.00 82.44 175 GLU A CA 1
ATOM 1368 C C . GLU A 1 175 ? 4.279 -14.455 4.309 1.00 82.44 175 GLU A C 1
ATOM 1370 O O . GLU A 1 175 ? 3.230 -15.090 4.336 1.00 82.44 175 GLU A O 1
ATOM 1375 N N . LYS A 1 176 ? 4.395 -13.260 4.896 1.00 83.06 176 LYS A N 1
ATOM 1376 C CA . LYS A 1 176 ? 3.309 -12.540 5.573 1.00 83.06 176 LYS A CA 1
ATOM 1377 C C . LYS A 1 176 ? 2.765 -11.386 4.723 1.00 83.06 176 LYS A C 1
ATOM 1379 O O . LYS A 1 176 ? 1.939 -10.611 5.205 1.00 83.06 176 LYS A O 1
ATOM 1384 N N . ASN A 1 177 ? 3.237 -11.231 3.484 1.00 84.94 177 ASN A N 1
ATOM 1385 C CA . ASN A 1 177 ? 2.811 -10.165 2.590 1.00 84.94 177 ASN A CA 1
ATOM 1386 C C . ASN A 1 177 ? 1.541 -10.579 1.835 1.00 84.94 177 ASN A C 1
ATOM 1388 O O . ASN A 1 177 ? 1.591 -11.291 0.835 1.00 84.94 177 ASN A O 1
ATOM 1392 N N . LEU A 1 178 ? 0.387 -10.086 2.286 1.00 83.81 178 LEU A N 1
ATOM 1393 C CA . LEU A 1 178 ? -0.913 -10.428 1.697 1.00 83.81 178 LEU A CA 1
ATOM 1394 C C . LEU A 1 178 ? -1.070 -9.981 0.231 1.00 83.81 178 LEU A C 1
ATOM 1396 O O . LEU A 1 178 ? -1.955 -10.475 -0.466 1.00 83.81 178 LEU A O 1
ATOM 1400 N N . ALA A 1 179 ? -0.222 -9.069 -0.257 1.00 83.38 179 ALA A N 1
ATOM 1401 C CA . ALA A 1 179 ? -0.251 -8.626 -1.648 1.00 83.38 179 ALA A CA 1
ATOM 1402 C C . ALA A 1 179 ? 0.407 -9.619 -2.628 1.00 83.38 179 ALA A C 1
ATOM 1404 O O . ALA A 1 179 ? 0.148 -9.518 -3.828 1.00 83.38 179 ALA A O 1
ATOM 1405 N N . ASP A 1 180 ? 1.185 -10.594 -2.140 1.00 80.19 180 ASP A N 1
ATOM 1406 C CA . ASP A 1 180 ? 1.879 -11.600 -2.964 1.00 80.19 180 ASP A CA 1
ATOM 1407 C C . ASP A 1 180 ? 0.896 -12.455 -3.787 1.00 80.19 180 ASP A C 1
ATOM 1409 O O . ASP A 1 180 ? 1.102 -12.721 -4.974 1.00 80.19 180 ASP A O 1
ATOM 1413 N N . ALA A 1 181 ? -0.268 -12.761 -3.207 1.00 75.56 181 ALA A N 1
ATOM 1414 C CA . ALA A 1 181 ? -1.394 -13.387 -3.901 1.00 75.56 181 ALA A CA 1
ATOM 1415 C C . ALA A 1 181 ? -1.779 -12.639 -5.196 1.00 75.56 181 ALA 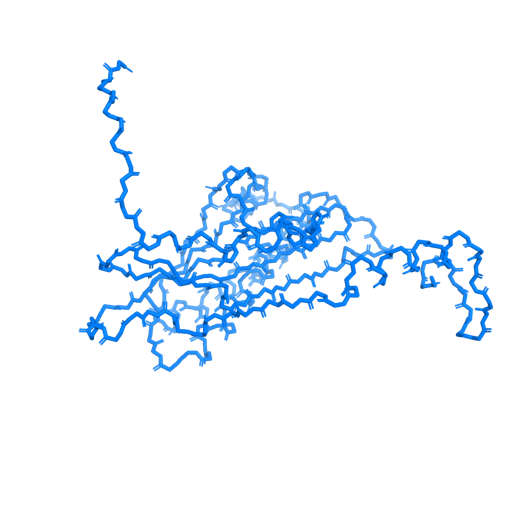A C 1
ATOM 1417 O O . ALA A 1 181 ? -2.057 -13.244 -6.234 1.00 75.56 181 ALA A O 1
ATOM 1418 N N . GLY A 1 182 ? -1.752 -11.304 -5.162 1.00 63.88 182 GLY A N 1
ATOM 1419 C CA . GLY A 1 182 ? -2.104 -10.454 -6.296 1.00 63.88 182 GLY A CA 1
ATOM 1420 C C . GLY A 1 182 ? -1.013 -10.328 -7.365 1.00 63.88 182 GLY A C 1
ATOM 1421 O O . GLY A 1 182 ? -1.325 -9.878 -8.472 1.00 63.88 182 GLY A O 1
ATOM 1422 N N . THR A 1 183 ? 0.240 -10.695 -7.070 1.00 60.97 183 THR A N 1
ATOM 1423 C CA . THR A 1 183 ? 1.371 -10.626 -8.017 1.00 60.97 183 THR A CA 1
ATOM 1424 C C . THR A 1 183 ? 1.736 -11.980 -8.617 1.00 60.97 183 THR A C 1
ATOM 1426 O O . THR A 1 183 ? 2.197 -12.013 -9.763 1.00 60.97 183 THR A O 1
ATOM 1429 N N . ARG A 1 184 ? 1.523 -13.077 -7.877 1.00 65.81 184 ARG A N 1
ATOM 1430 C CA . ARG A 1 184 ? 1.804 -14.457 -8.314 1.00 65.81 184 ARG A CA 1
ATOM 1431 C C . ARG A 1 184 ? 0.584 -15.180 -8.880 1.00 65.81 184 ARG A C 1
ATOM 1433 O O . ARG A 1 184 ? 0.748 -16.137 -9.631 1.00 65.81 184 ARG A O 1
ATOM 1440 N N . GLY A 1 185 ? -0.615 -14.674 -8.590 1.00 59.97 185 GLY A N 1
ATOM 1441 C CA . GLY A 1 185 ? -1.876 -15.312 -8.948 1.00 59.97 185 GLY A CA 1
ATOM 1442 C C . GLY A 1 185 ? -2.288 -16.361 -7.919 1.00 59.97 185 GLY A C 1
ATOM 1443 O O . GLY A 1 185 ? -1.456 -16.963 -7.244 1.00 59.97 185 GLY A O 1
ATOM 1444 N N . VAL A 1 186 ? -3.596 -16.569 -7.802 1.00 60.62 186 VAL A N 1
ATOM 1445 C CA . VAL A 1 186 ? -4.201 -17.535 -6.881 1.00 60.62 186 VAL A CA 1
ATOM 1446 C C . VAL A 1 186 ? -5.177 -18.394 -7.674 1.00 60.62 186 VAL A C 1
ATOM 1448 O O . VAL A 1 186 ? -5.893 -17.887 -8.538 1.00 60.62 186 VAL A O 1
ATOM 1451 N N . THR A 1 187 ? -5.182 -19.698 -7.415 1.00 61.81 187 THR A N 1
ATOM 1452 C CA . THR A 1 187 ? -6.144 -20.633 -8.018 1.00 61.81 187 THR A CA 1
ATOM 1453 C C . THR A 1 187 ? -7.515 -20.528 -7.342 1.00 61.81 187 THR A C 1
ATOM 1455 O O . THR A 1 187 ? -7.612 -20.111 -6.189 1.00 61.81 187 THR A O 1
ATOM 1458 N N . SER A 1 188 ? -8.583 -20.942 -8.030 1.00 57.72 188 SER A N 1
ATOM 1459 C CA . SER A 1 188 ? -9.950 -20.984 -7.478 1.00 57.72 188 SER A CA 1
ATOM 1460 C C . SER A 1 188 ? -10.027 -21.767 -6.159 1.00 57.72 188 SER A C 1
ATOM 1462 O O . SER A 1 188 ? -10.565 -21.264 -5.177 1.00 57.72 188 SER A O 1
ATOM 1464 N N . ALA A 1 189 ? -9.368 -22.928 -6.090 1.00 57.19 189 ALA A N 1
ATOM 1465 C CA . ALA A 1 189 ? -9.306 -23.761 -4.886 1.00 57.19 189 ALA A CA 1
ATOM 1466 C C . ALA A 1 189 ? -8.636 -23.066 -3.681 1.00 57.19 189 ALA A C 1
ATOM 1468 O O . ALA A 1 189 ? -9.036 -23.264 -2.538 1.00 57.19 189 ALA A O 1
ATOM 1469 N N . GLN A 1 190 ? -7.621 -22.228 -3.915 1.00 57.41 190 GLN A N 1
ATOM 1470 C CA . GLN A 1 190 ? -6.954 -21.475 -2.846 1.00 57.41 190 GLN A CA 1
ATOM 1471 C C . GLN A 1 190 ? -7.824 -20.325 -2.312 1.00 57.41 190 GLN A C 1
ATOM 1473 O O . GLN A 1 190 ? -7.714 -19.974 -1.137 1.00 57.41 190 GLN A O 1
ATOM 1478 N N . LEU A 1 191 ? -8.698 -19.752 -3.148 1.00 55.81 191 LEU A N 1
ATOM 1479 C CA . LEU A 1 191 ? -9.620 -18.693 -2.734 1.00 55.81 191 LEU A CA 1
ATOM 1480 C C . LEU A 1 191 ? -10.768 -19.237 -1.876 1.00 55.81 191 LEU A C 1
ATOM 1482 O O . LEU A 1 191 ? -11.069 -18.631 -0.849 1.00 55.81 191 LEU A O 1
ATOM 1486 N N . GLU A 1 192 ? -11.334 -20.397 -2.224 1.00 53.78 192 GLU A N 1
ATOM 1487 C CA . GLU A 1 192 ? -12.421 -21.038 -1.460 1.00 53.78 192 GLU A CA 1
ATOM 1488 C C . GLU A 1 192 ? -12.012 -21.372 -0.013 1.00 53.78 192 GLU A C 1
ATOM 1490 O O . GLU A 1 192 ? -12.777 -21.138 0.924 1.00 53.78 192 GLU A O 1
ATOM 1495 N N . ILE A 1 193 ? -10.772 -21.833 0.192 1.00 48.94 193 ILE A N 1
ATOM 1496 C CA . ILE A 1 193 ? -10.225 -22.136 1.527 1.00 48.94 193 ILE A CA 1
ATOM 1497 C C . ILE A 1 193 ? -10.050 -20.856 2.363 1.00 48.94 193 ILE A C 1
ATOM 1499 O O . ILE A 1 193 ? -10.297 -20.861 3.568 1.00 48.94 193 ILE A O 1
ATOM 1503 N N . SER A 1 194 ? -9.660 -19.739 1.737 1.00 48.78 194 SER A N 1
ATOM 1504 C CA . SER A 1 194 ? -9.421 -18.473 2.447 1.00 48.78 194 SER A CA 1
ATOM 1505 C C . SER A 1 194 ? -10.701 -17.804 2.962 1.00 48.78 194 SER A C 1
ATOM 1507 O O . SER A 1 194 ? -10.668 -17.114 3.978 1.00 48.78 194 SER A O 1
ATOM 1509 N N . THR A 1 195 ? -11.837 -18.050 2.303 1.00 46.34 195 THR A N 1
ATOM 1510 C CA . THR A 1 195 ? -13.155 -17.536 2.702 1.00 46.34 195 THR A CA 1
ATOM 1511 C C . THR A 1 195 ? -13.910 -18.461 3.661 1.00 46.34 195 THR A C 1
ATOM 1513 O O . THR A 1 195 ? -14.893 -18.033 4.258 1.00 46.34 195 THR A O 1
ATOM 1516 N N . GLY A 1 196 ? -13.460 -19.713 3.821 1.00 34.22 196 GLY A N 1
ATOM 1517 C CA . GLY A 1 196 ? -14.128 -20.757 4.610 1.00 34.22 196 GLY A CA 1
ATOM 1518 C C . GLY A 1 196 ? -13.632 -20.947 6.049 1.00 34.22 196 GLY A C 1
ATOM 1519 O O . GLY A 1 196 ? -14.272 -21.669 6.808 1.00 34.22 196 GLY A O 1
ATOM 1520 N N . SER A 1 197 ? -12.538 -20.303 6.471 1.00 33.28 197 SER A N 1
ATOM 1521 C CA . SER A 1 197 ? -12.013 -20.433 7.845 1.00 33.28 197 SER A CA 1
ATOM 1522 C C . SER A 1 197 ? -12.715 -19.498 8.835 1.00 33.28 197 SER A C 1
ATOM 1524 O O . SER A 1 197 ? -12.096 -18.664 9.491 1.00 33.28 197 SER A O 1
ATOM 1526 N N . GLY A 1 198 ? -14.031 -19.652 8.940 1.00 33.22 198 GLY A N 1
ATOM 1527 C CA . GLY A 1 198 ? -14.792 -19.331 10.138 1.00 33.22 198 GLY A CA 1
ATOM 1528 C C . GLY A 1 198 ? -15.346 -20.638 10.680 1.00 33.22 198 GLY A C 1
ATOM 1529 O O . GLY A 1 198 ? -16.493 -20.962 10.398 1.00 33.22 198 GLY A O 1
ATOM 1530 N N . ASP A 1 199 ? -14.520 -21.413 11.385 1.00 30.19 199 ASP A N 1
ATOM 1531 C CA . ASP A 1 199 ? -14.991 -22.602 12.097 1.00 30.19 199 ASP A CA 1
ATOM 1532 C C . ASP A 1 199 ? -15.935 -22.151 13.231 1.00 30.19 199 ASP A C 1
ATOM 1534 O O . ASP A 1 199 ? -15.481 -21.459 14.149 1.00 30.19 199 ASP A O 1
ATOM 1538 N N . PRO A 1 200 ? -17.246 -22.466 13.189 1.00 34.66 200 PRO A N 1
ATOM 1539 C CA . PRO A 1 200 ? -18.185 -22.052 14.225 1.00 34.66 200 PRO A CA 1
ATOM 1540 C C . PRO A 1 200 ? -18.152 -22.966 15.454 1.00 34.66 200 PRO A C 1
ATOM 1542 O O . PRO A 1 200 ? -18.864 -22.686 16.415 1.00 34.66 200 PRO A O 1
ATOM 1545 N N . ASN A 1 201 ? -17.367 -24.050 15.458 1.00 28.12 201 ASN A N 1
ATOM 1546 C CA . ASN A 1 201 ? -17.378 -25.021 16.547 1.00 28.12 201 ASN A CA 1
ATOM 1547 C C . ASN A 1 201 ? -15.992 -25.193 17.162 1.00 28.12 201 ASN A C 1
ATOM 1549 O O . ASN A 1 201 ? -15.165 -25.986 16.725 1.00 28.12 201 ASN A O 1
ATOM 1553 N N . GLY A 1 202 ? -15.777 -24.478 18.267 1.00 33.62 202 GLY A N 1
ATOM 1554 C CA . GLY A 1 202 ? -14.624 -24.674 19.127 1.00 33.62 202 GLY A CA 1
ATOM 1555 C C . GLY A 1 202 ? -14.473 -26.126 19.584 1.00 33.62 202 GLY A C 1
ATOM 1556 O O . GLY A 1 202 ? -15.373 -26.715 20.175 1.00 33.62 202 GLY A O 1
ATOM 1557 N N . SER A 1 203 ? -13.301 -26.687 19.315 1.00 27.84 203 SER A N 1
ATOM 1558 C CA . SER A 1 203 ? -12.500 -27.585 20.161 1.00 27.84 203 SER A CA 1
ATOM 1559 C C . SER A 1 203 ? -11.373 -28.112 19.268 1.00 27.84 203 SER A C 1
ATOM 1561 O O . SER A 1 203 ? -11.590 -28.803 18.285 1.00 27.84 203 SER A O 1
ATOM 1563 N N . SER A 1 204 ? -10.119 -27.759 19.520 1.00 27.88 204 SER A N 1
ATOM 1564 C CA . SER A 1 204 ? -9.302 -28.606 20.381 1.00 27.88 204 SER A CA 1
ATOM 1565 C C . SER A 1 204 ? -8.096 -27.843 20.907 1.00 27.88 204 SER A C 1
ATOM 1567 O O . SER A 1 204 ? -7.272 -27.305 20.175 1.00 27.88 204 SER A O 1
ATOM 1569 N N . THR A 1 205 ? -8.001 -27.865 22.225 1.00 30.59 205 THR A N 1
ATOM 1570 C CA . THR A 1 205 ? -6.786 -27.737 23.014 1.00 30.59 205 THR A CA 1
ATOM 1571 C C . THR A 1 205 ? -5.617 -28.552 22.453 1.00 30.59 205 THR A C 1
ATOM 1573 O O . THR A 1 205 ? -5.721 -29.773 22.404 1.00 30.59 205 THR A O 1
ATOM 1576 N N . THR A 1 206 ? -4.463 -27.919 22.243 1.00 29.39 206 THR A N 1
ATOM 1577 C CA . THR A 1 206 ? -3.180 -28.473 22.708 1.00 29.39 206 THR A CA 1
ATOM 1578 C C . THR A 1 206 ? -2.273 -27.346 23.175 1.00 29.39 206 THR A C 1
ATOM 1580 O O . THR A 1 206 ? -1.756 -26.542 22.407 1.00 29.39 206 THR A O 1
ATOM 1583 N N . ARG A 1 207 ? -2.133 -27.330 24.493 1.00 27.53 207 ARG A N 1
ATOM 1584 C CA . ARG A 1 207 ? -1.139 -26.655 25.308 1.00 27.53 207 ARG A CA 1
ATOM 1585 C C . ARG A 1 207 ? 0.242 -27.241 24.993 1.00 27.53 207 ARG A C 1
ATOM 1587 O O . ARG A 1 207 ? 0.399 -28.457 25.062 1.00 27.53 207 ARG A O 1
ATOM 1594 N N . SER A 1 208 ? 1.2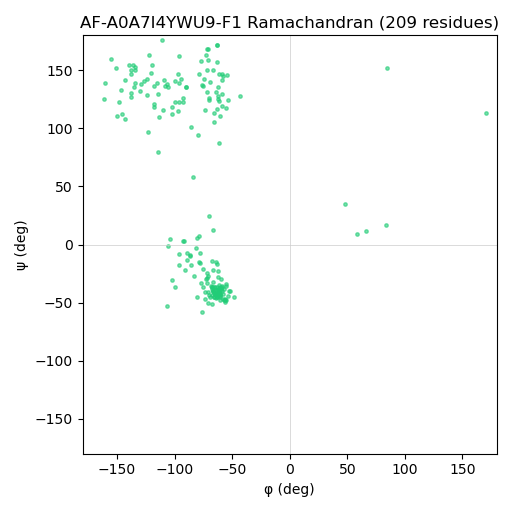33 -26.398 24.739 1.00 29.61 208 SER A N 1
ATOM 1595 C CA . SER A 1 208 ? 2.636 -26.726 25.010 1.00 29.61 208 SER A CA 1
ATOM 1596 C C . SER A 1 208 ? 3.395 -25.440 25.325 1.00 29.61 208 SER A C 1
ATOM 1598 O O . SER A 1 208 ? 3.547 -24.568 24.472 1.00 29.61 208 SER A O 1
ATOM 1600 N N . ASP A 1 209 ? 3.778 -25.360 26.594 1.00 28.72 209 ASP A N 1
ATOM 1601 C CA . ASP A 1 209 ? 4.614 -24.363 27.262 1.00 28.72 209 ASP A CA 1
ATOM 1602 C C . ASP A 1 209 ? 6.064 -24.321 26.704 1.00 28.72 209 ASP A C 1
ATOM 1604 O O . ASP A 1 209 ? 6.423 -25.152 25.865 1.00 28.72 209 ASP A O 1
ATOM 1608 N N . PRO A 1 210 ? 6.886 -23.336 27.123 1.00 42.78 210 PRO A N 1
ATOM 1609 C CA . PRO A 1 210 ? 7.971 -22.771 26.327 1.00 42.78 210 PRO A CA 1
ATOM 1610 C C . PRO A 1 210 ? 9.351 -23.381 26.611 1.00 42.78 210 PRO A C 1
ATOM 1612 O O . PRO A 1 210 ? 9.601 -23.918 27.689 1.00 42.78 210 PRO A O 1
ATOM 1615 N N . TYR A 1 211 ? 10.263 -23.163 25.661 1.00 39.88 211 TYR A N 1
ATOM 1616 C CA . TYR A 1 211 ? 11.691 -22.927 25.888 1.00 39.88 211 TYR A CA 1
ATOM 1617 C C . TYR A 1 211 ? 12.153 -21.785 24.983 1.00 39.88 211 TYR A C 1
ATOM 1619 O O . TYR A 1 211 ? 11.689 -21.745 23.819 1.00 39.88 211 TYR A O 1
#

Radius of gyration: 20.43 Å; Cα contacts (8 Å, |Δi|>4): 306; chains: 1; bounding box: 43×45×64 Å

Sequence (211 aa):
MFAKKLDWDSKVDSDFAQEWQKATTAIDKFYVEIPRQVFSSEKTDSKPFLWIFADASNSAMAVCGYLENSTSTAVSQLISGKTKLAPQKRTLSTPKLELLAVLLAFRLAESIAFALNYAISTINIASDSLIALSWIRTVRKVPLFVANQRDKIKAHINRLIAHGCQCQILHVPGEKNLADAGTRGVTSAQLEISTGSGDPNGSSTTRSDPY